Protein AF-A0A9P0IUR9-F1 (afdb_monomer)

Organism: Aphis gossypii (NCBI:txid80765)

Solvent-accessible surface area (backbone atoms only — not comparable to full-atom values): 10898 Å² total; per-residue (Å²): 146,80,91,87,73,78,77,67,63,66,66,61,64,73,77,70,65,74,81,76,73,71,64,74,78,77,52,38,52,78,72,35,80,37,92,44,31,81,46,16,74,40,59,20,44,41,76,31,80,52,98,87,49,27,25,15,40,73,42,94,79,67,86,72,85,71,59,55,70,48,77,44,28,30,37,35,56,78,83,65,48,64,74,56,46,53,63,46,31,78,74,57,43,44,30,29,16,25,72,69,56,36,63,71,40,49,30,39,40,34,41,92,98,40,75,48,74,30,24,25,72,44,64,37,96,58,54,90,74,27,62,31,29,47,33,68,66,41,29,54,77,61,73,48,88,67,69,46,76,40,73,31,35,38,30,50,54,78,78,76,76,64,58,67,63,52,50,52,52,54,52,54,53,50,54,50,51,51,52,53,51,51,53,66,76,77,107

Foldseek 3Di:
DDPDDPPPPVVVVVPPPPPPPPPVLDADEFFDWDDALVSHPQSDFDDQPPPVTTTHDHHPDDPDFDFDKDKAKEWEDPPPPPPVLVVVCVPFNFAKAAAHHHFQFWKWKDADPDIDIHTHHHHDPCRPHHRIYGRPVRCVSNVNDDGDIGTMMITGGDPDPPVVVVVVVVVVVVVVVVVVVVVVVVD

Structure (mmCIF, N/CA/C/O backbone):
data_AF-A0A9P0IUR9-F1
#
_entry.id   AF-A0A9P0IUR9-F1
#
loop_
_atom_site.group_PDB
_atom_site.id
_atom_site.type_symbol
_atom_site.label_atom_id
_atom_site.label_alt_id
_atom_site.label_comp_id
_atom_site.label_asym_id
_atom_site.label_entity_id
_atom_site.label_seq_id
_atom_site.pdbx_PDB_ins_code
_atom_site.Cartn_x
_atom_site.Cartn_y
_atom_site.Cartn_z
_atom_site.occupancy
_atom_site.B_iso_or_equiv
_atom_site.auth_seq_id
_atom_site.auth_comp_id
_atom_site.auth_asym_id
_atom_site.auth_atom_id
_atom_site.pdbx_PDB_model_num
ATOM 1 N N . MET A 1 1 ? 15.596 -33.236 -76.031 1.00 45.47 1 MET A N 1
ATOM 2 C CA . MET A 1 1 ? 15.600 -33.624 -74.607 1.00 45.47 1 MET A CA 1
ATOM 3 C C . MET A 1 1 ? 15.215 -32.380 -73.821 1.00 45.47 1 MET A C 1
ATOM 5 O O . MET A 1 1 ? 16.058 -31.713 -73.258 1.00 45.47 1 MET A O 1
ATOM 9 N N . GLU A 1 2 ? 13.951 -31.987 -73.916 1.00 47.16 2 GLU A N 1
ATOM 10 C CA . GLU A 1 2 ? 13.400 -30.754 -73.345 1.00 47.16 2 GLU A CA 1
ATOM 11 C C . GLU A 1 2 ? 11.923 -31.042 -73.075 1.00 47.16 2 GLU A C 1
ATOM 13 O O . GLU A 1 2 ? 11.324 -31.797 -73.839 1.00 47.16 2 GLU A O 1
ATOM 18 N N . LYS A 1 3 ? 11.344 -30.441 -72.032 1.00 46.81 3 LYS A N 1
ATOM 19 C CA . LYS A 1 3 ? 10.006 -30.717 -71.459 1.00 46.81 3 LYS A CA 1
ATOM 20 C C . LYS A 1 3 ? 9.973 -31.790 -70.365 1.00 46.81 3 LYS A C 1
ATOM 22 O O . LYS A 1 3 ? 9.193 -32.728 -70.440 1.00 46.81 3 LYS A O 1
ATOM 27 N N . SER A 1 4 ? 10.768 -31.629 -69.308 1.00 50.19 4 SER A N 1
ATOM 28 C CA . SER A 1 4 ? 10.441 -32.282 -68.029 1.00 50.19 4 SER A CA 1
ATOM 29 C C . SER A 1 4 ? 11.099 -31.607 -66.823 1.00 50.19 4 SER A C 1
ATOM 31 O O . SER A 1 4 ? 11.744 -32.275 -66.031 1.00 50.19 4 SER A O 1
ATOM 33 N N . PHE A 1 5 ? 10.984 -30.282 -66.681 1.00 47.88 5 PHE A N 1
ATOM 34 C CA . PHE A 1 5 ? 11.458 -29.605 -65.457 1.00 47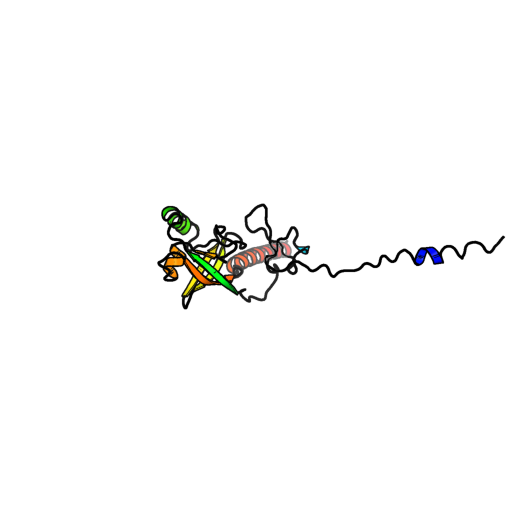.88 5 PHE A CA 1
ATOM 35 C C . PHE A 1 5 ? 10.573 -28.452 -64.958 1.00 47.88 5 PHE A C 1
ATOM 37 O O . PHE A 1 5 ? 10.770 -27.974 -63.848 1.00 47.88 5 PHE A O 1
ATOM 44 N N . VAL A 1 6 ? 9.551 -28.034 -65.715 1.00 49.69 6 VAL A N 1
ATOM 45 C CA . VAL A 1 6 ? 8.745 -26.845 -65.364 1.00 49.69 6 VAL A CA 1
ATOM 46 C C . VAL A 1 6 ? 7.532 -27.178 -64.478 1.00 49.69 6 VAL A C 1
ATOM 48 O O . VAL A 1 6 ? 6.988 -26.301 -63.821 1.00 49.69 6 VAL A O 1
ATOM 51 N N . VAL A 1 7 ? 7.129 -28.449 -64.376 1.00 49.16 7 VAL A N 1
ATOM 52 C CA . VAL A 1 7 ? 5.897 -28.832 -63.651 1.00 49.16 7 VAL A CA 1
ATOM 53 C C . VAL A 1 7 ? 6.130 -29.085 -62.152 1.00 49.16 7 VAL A C 1
ATOM 55 O O . VAL A 1 7 ? 5.177 -29.116 -61.382 1.00 49.16 7 VAL A O 1
ATOM 58 N N . SER A 1 8 ? 7.381 -29.192 -61.688 1.00 48.09 8 SER A N 1
ATOM 59 C CA . SER A 1 8 ? 7.653 -29.571 -60.290 1.00 48.09 8 SER A CA 1
ATOM 60 C C . SER A 1 8 ? 7.847 -28.400 -59.317 1.00 48.09 8 SER A C 1
ATOM 62 O O . SER A 1 8 ? 7.836 -28.627 -58.111 1.00 48.09 8 SER A O 1
ATOM 64 N N . ILE A 1 9 ? 8.009 -27.162 -59.799 1.00 49.56 9 ILE A N 1
ATOM 65 C CA . ILE A 1 9 ? 8.255 -25.995 -58.924 1.00 49.56 9 ILE A CA 1
ATOM 66 C C . ILE A 1 9 ? 6.940 -25.322 -58.496 1.00 49.56 9 ILE A C 1
ATOM 68 O O . ILE A 1 9 ? 6.858 -24.772 -57.403 1.00 49.56 9 ILE A O 1
ATOM 72 N N . VAL A 1 10 ? 5.871 -25.437 -59.292 1.00 48.91 10 VAL A N 1
ATOM 73 C CA . VAL A 1 10 ? 4.571 -24.823 -58.959 1.00 48.91 10 VAL A CA 1
ATOM 74 C C . VAL A 1 10 ? 3.830 -25.602 -57.863 1.00 48.91 10 VAL A C 1
ATOM 76 O O . VAL A 1 10 ? 3.130 -24.994 -57.059 1.00 48.91 10 VAL A O 1
ATOM 79 N N . LEU A 1 11 ? 4.029 -26.922 -57.748 1.00 45.88 11 LEU A N 1
ATOM 80 C CA . LEU A 1 11 ? 3.366 -27.720 -56.706 1.00 45.88 11 LEU A CA 1
ATOM 81 C C . LEU A 1 11 ? 3.978 -27.558 -55.304 1.00 45.88 11 LEU A C 1
ATOM 83 O O . LEU A 1 11 ? 3.278 -27.778 -54.323 1.00 45.88 11 LEU A O 1
ATOM 87 N N . PHE A 1 12 ? 5.245 -27.147 -55.184 1.00 46.72 12 PHE A N 1
ATOM 88 C CA . PHE A 1 12 ? 5.884 -26.931 -53.876 1.00 46.72 12 PHE A CA 1
ATOM 89 C C . PHE A 1 12 ? 5.585 -25.555 -53.263 1.00 46.72 12 PHE A C 1
ATOM 91 O O . PHE A 1 12 ? 5.773 -25.375 -52.065 1.00 46.72 12 PHE A O 1
ATOM 98 N N . ALA A 1 13 ? 5.076 -24.600 -54.048 1.00 49.09 13 ALA A N 1
ATOM 99 C CA . ALA A 1 13 ? 4.725 -23.268 -53.552 1.00 49.09 13 ALA A CA 1
ATOM 100 C C . ALA A 1 13 ? 3.340 -23.204 -52.875 1.00 49.09 13 ALA A C 1
ATOM 102 O O . ALA A 1 13 ? 3.064 -22.256 -52.150 1.00 49.09 13 ALA A O 1
ATOM 103 N N . VAL A 1 14 ? 2.474 -24.206 -53.080 1.00 51.12 14 VAL A N 1
ATOM 104 C CA . VAL A 1 14 ? 1.104 -24.216 -52.524 1.00 51.12 14 VAL A CA 1
ATOM 105 C C . VAL A 1 14 ? 1.049 -24.810 -51.107 1.00 51.12 14 VAL A C 1
ATOM 107 O O . VAL A 1 14 ? 0.106 -24.547 -50.372 1.00 51.12 14 VAL A O 1
ATOM 110 N N . PHE A 1 15 ? 2.074 -25.553 -50.676 1.00 47.53 15 PHE A N 1
ATOM 111 C CA . PHE A 1 15 ? 2.087 -26.240 -49.373 1.00 47.53 15 PHE A CA 1
ATOM 112 C C . PHE A 1 15 ? 2.958 -25.571 -48.295 1.00 47.53 15 PHE A C 1
ATOM 114 O O . PHE A 1 15 ? 3.146 -26.149 -47.228 1.00 47.53 15 PHE A O 1
ATOM 121 N N . ILE A 1 16 ? 3.490 -24.366 -48.538 1.00 53.12 16 ILE A N 1
ATOM 122 C CA . ILE A 1 16 ? 4.313 -23.625 -47.558 1.00 53.12 16 ILE A CA 1
ATOM 123 C C . ILE A 1 16 ? 3.783 -22.202 -47.357 1.00 53.12 16 ILE A C 1
ATOM 125 O O . ILE A 1 16 ? 4.533 -21.234 -47.281 1.00 53.12 16 ILE A O 1
ATOM 129 N N . ILE A 1 17 ? 2.467 -22.062 -47.264 1.00 52.94 17 ILE A N 1
ATOM 130 C CA . ILE A 1 17 ? 1.909 -20.992 -46.448 1.00 52.94 17 ILE A CA 1
ATOM 131 C C . ILE A 1 17 ? 1.353 -21.734 -45.242 1.00 52.94 17 ILE A C 1
ATOM 133 O O . ILE A 1 17 ? 0.254 -22.280 -45.342 1.00 52.94 17 ILE A O 1
ATOM 137 N N . PRO A 1 18 ? 2.106 -21.875 -44.133 1.00 52.75 18 PRO A N 1
ATOM 138 C CA . PRO A 1 18 ? 1.422 -22.138 -42.884 1.00 52.75 18 PRO A CA 1
ATOM 139 C C . PRO A 1 18 ? 0.380 -21.028 -42.777 1.00 52.75 18 PRO A C 1
ATOM 141 O O . PRO A 1 18 ? 0.725 -19.849 -42.880 1.00 52.75 18 PRO A O 1
ATOM 144 N N . GLU A 1 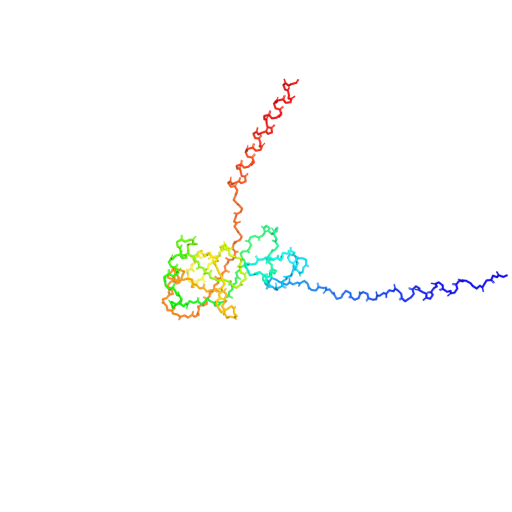19 ? -0.894 -21.391 -42.663 1.00 49.62 19 GLU A N 1
ATOM 145 C CA . GLU A 1 19 ? -1.875 -20.491 -42.084 1.00 49.62 19 GLU A CA 1
ATOM 146 C C . GLU A 1 19 ? -1.316 -20.165 -40.701 1.00 49.62 19 GLU A C 1
ATOM 148 O O . GLU A 1 19 ? -1.488 -20.913 -39.740 1.00 49.62 19 GLU A O 1
ATOM 153 N N . ILE A 1 20 ? -0.531 -19.090 -40.624 1.00 52.72 20 ILE A N 1
ATOM 154 C CA . ILE A 1 20 ? -0.205 -18.442 -39.372 1.00 52.72 20 ILE A CA 1
ATOM 155 C C . ILE A 1 20 ? -1.547 -17.855 -38.973 1.00 52.72 20 ILE A C 1
ATOM 157 O O . ILE A 1 20 ? -1.885 -16.721 -39.307 1.00 52.72 20 ILE A O 1
ATOM 161 N N . SER A 1 21 ? -2.367 -18.695 -38.348 1.00 44.75 21 SER A N 1
ATOM 162 C CA . SER A 1 21 ? -3.426 -18.248 -37.476 1.00 44.75 21 SER A CA 1
ATOM 163 C C . SER A 1 21 ? -2.704 -17.476 -36.387 1.00 44.75 21 SER A C 1
ATOM 165 O O . SER A 1 21 ? -2.311 -18.033 -35.365 1.00 44.75 21 SER A O 1
ATOM 167 N N . CYS A 1 22 ? -2.455 -16.194 -36.645 1.00 54.25 22 CYS A N 1
ATOM 168 C CA . CYS A 1 22 ? -2.316 -15.221 -35.591 1.00 54.25 22 CYS A CA 1
ATOM 169 C C . CYS A 1 22 ? -3.682 -15.213 -34.899 1.00 54.25 22 CYS A C 1
ATOM 171 O O . CYS A 1 22 ? -4.520 -14.360 -35.175 1.00 54.25 22 CYS A O 1
ATOM 173 N N . GLU A 1 23 ? -3.933 -16.198 -34.030 1.00 51.72 23 GLU A N 1
ATOM 174 C CA . GLU A 1 23 ? -4.675 -15.875 -32.824 1.00 51.72 23 GLU A CA 1
ATOM 175 C C . GLU A 1 23 ? -3.910 -14.689 -32.260 1.00 51.72 23 GLU A C 1
ATOM 177 O O . GLU A 1 23 ? -2.729 -14.817 -31.936 1.00 51.72 23 GLU A O 1
ATOM 182 N N . GLU A 1 24 ? -4.521 -13.506 -32.326 1.00 59.66 24 GLU A N 1
ATOM 183 C CA . GLU A 1 24 ? -3.993 -12.312 -31.687 1.00 59.66 24 GLU A CA 1
ATOM 184 C C . GLU A 1 24 ? -3.629 -12.741 -30.271 1.00 59.66 24 GLU A C 1
ATOM 186 O O . GLU A 1 24 ? -4.518 -13.078 -29.484 1.00 59.66 24 GLU A O 1
ATOM 191 N N . ALA A 1 25 ? -2.329 -12.870 -29.995 1.00 63.56 25 ALA A N 1
ATOM 192 C CA . ALA A 1 25 ? -1.860 -13.276 -28.689 1.00 63.56 25 ALA A CA 1
ATOM 193 C C . ALA A 1 25 ? -2.354 -12.189 -27.743 1.00 63.56 25 ALA A C 1
ATOM 195 O O . ALA A 1 25 ? -1.831 -11.074 -27.745 1.00 63.56 25 ALA A O 1
ATOM 196 N N . LYS A 1 26 ? -3.443 -12.483 -27.030 1.00 82.00 26 LYS A N 1
ATOM 197 C CA . LYS A 1 26 ? -3.994 -11.570 -26.045 1.00 82.00 26 LYS A CA 1
ATOM 198 C C . LYS A 1 26 ? -2.902 -11.380 -25.010 1.00 82.00 26 LYS A C 1
ATOM 200 O O . LYS A 1 26 ? -2.478 -12.348 -24.381 1.00 82.00 26 LYS A O 1
ATOM 205 N N . CYS A 1 27 ? -2.408 -10.155 -24.921 1.00 88.81 27 CYS A N 1
ATOM 206 C CA . CYS A 1 27 ? -1.521 -9.765 -23.847 1.00 88.81 27 CYS A CA 1
ATOM 207 C C . CYS A 1 27 ? -2.268 -9.879 -22.513 1.00 88.81 27 CYS A C 1
ATOM 209 O O . CYS A 1 27 ? -3.500 -9.854 -22.462 1.00 88.81 27 CYS A O 1
ATOM 211 N N . LEU A 1 28 ? -1.496 -10.049 -21.452 1.00 91.56 28 LEU A N 1
ATOM 212 C CA . LEU A 1 28 ? -1.966 -10.134 -20.087 1.00 91.56 28 LEU A CA 1
ATOM 213 C C . LEU A 1 28 ? -2.338 -8.743 -19.578 1.00 91.56 28 LEU A C 1
ATOM 215 O O . LEU A 1 28 ? -1.606 -7.764 -19.768 1.00 91.56 28 LEU A O 1
ATOM 219 N N . GLU A 1 29 ? -3.485 -8.670 -18.924 1.00 88.88 29 GLU A N 1
ATOM 220 C CA . GLU A 1 29 ? -4.026 -7.433 -18.375 1.00 88.88 29 GLU A CA 1
ATOM 221 C C . GLU A 1 29 ? -3.390 -7.101 -17.016 1.00 88.88 29 GLU A C 1
ATOM 223 O O . GLU A 1 29 ? -2.695 -7.906 -16.393 1.00 88.88 29 GLU A O 1
ATOM 228 N N . PHE A 1 30 ? -3.632 -5.885 -16.526 1.00 84.62 30 PHE A N 1
ATOM 229 C CA . PHE A 1 30 ? -3.164 -5.444 -15.209 1.00 84.62 30 PHE A CA 1
ATOM 230 C C . PHE A 1 30 ? -3.498 -6.466 -14.104 1.00 84.62 30 PHE A C 1
ATOM 232 O O . PHE A 1 30 ? -4.628 -6.950 -14.028 1.00 84.62 30 PHE A O 1
ATOM 239 N N . LYS A 1 31 ? -2.529 -6.735 -13.215 1.00 84.31 31 LYS A N 1
ATOM 240 C CA . LYS A 1 31 ? -2.564 -7.727 -12.117 1.00 84.31 31 LYS A CA 1
ATOM 241 C C . LYS A 1 31 ? -2.558 -9.198 -12.524 1.00 84.31 31 LYS A C 1
ATOM 243 O O . LYS A 1 31 ? -2.620 -10.056 -11.641 1.00 84.31 31 LYS A O 1
ATOM 248 N N . GLU A 1 32 ? -2.448 -9.522 -13.803 1.00 87.94 32 GLU A N 1
ATOM 249 C CA . GLU A 1 32 ? -2.239 -10.906 -14.218 1.00 87.94 32 GLU A CA 1
ATOM 250 C C . GLU A 1 32 ? -0.783 -11.334 -13.995 1.00 87.94 32 GLU A C 1
ATOM 252 O O . GLU A 1 32 ? 0.133 -10.511 -14.001 1.00 87.94 32 GLU A O 1
ATOM 257 N N . LEU A 1 33 ? -0.575 -12.626 -13.723 1.00 90.44 33 LEU A N 1
ATOM 258 C CA . LEU A 1 33 ? 0.753 -13.196 -13.485 1.00 90.44 33 LEU A CA 1
ATOM 259 C C . LEU A 1 33 ? 1.558 -13.208 -14.781 1.00 90.44 33 LEU A C 1
ATOM 261 O O . LEU A 1 33 ? 1.112 -13.802 -15.755 1.00 90.44 33 LEU A O 1
ATOM 265 N N . CYS A 1 34 ? 2.760 -12.649 -14.745 1.00 90.81 34 CYS A N 1
ATOM 266 C CA . CYS A 1 34 ? 3.658 -12.575 -15.893 1.00 90.81 34 CYS A CA 1
ATOM 267 C C . CYS A 1 34 ? 5.053 -13.096 -15.542 1.00 90.81 34 CYS A C 1
ATOM 269 O O . CYS A 1 34 ? 5.457 -13.129 -14.376 1.00 90.81 34 CYS A O 1
ATOM 271 N N . PHE A 1 35 ? 5.802 -13.483 -16.569 1.00 90.06 35 PHE A N 1
ATOM 272 C CA . PHE A 1 35 ? 7.216 -13.845 -16.473 1.00 90.06 35 PHE A CA 1
ATOM 273 C C . PHE A 1 35 ? 8.124 -12.829 -17.166 1.00 90.06 35 PHE A C 1
ATOM 275 O O . PHE A 1 35 ? 9.264 -12.639 -16.742 1.00 90.06 35 PHE A O 1
ATOM 282 N N . GLU A 1 36 ? 7.626 -12.171 -18.214 1.00 89.81 36 GLU A N 1
ATOM 283 C CA . GLU A 1 36 ? 8.373 -11.203 -19.016 1.00 89.81 36 GLU A CA 1
ATOM 284 C C . GLU A 1 36 ? 7.518 -9.969 -19.333 1.00 89.81 36 GLU A C 1
ATOM 286 O O . GLU A 1 36 ? 6.306 -10.078 -19.505 1.00 89.81 36 GLU A O 1
ATOM 291 N N . ASP A 1 37 ? 8.160 -8.803 -19.479 1.00 89.06 37 ASP A N 1
ATOM 292 C CA . ASP A 1 37 ? 7.496 -7.521 -19.782 1.00 89.06 37 ASP A CA 1
ATOM 293 C C . ASP A 1 37 ? 6.541 -7.626 -20.984 1.00 89.06 37 ASP A C 1
ATOM 295 O O . ASP A 1 37 ? 5.401 -7.180 -20.906 1.00 89.06 37 ASP A O 1
ATOM 299 N N . LYS A 1 38 ? 6.973 -8.305 -22.055 1.00 89.62 38 LYS A N 1
ATOM 300 C CA . LYS A 1 38 ? 6.226 -8.464 -23.317 1.00 89.62 38 LYS A CA 1
ATOM 301 C C . LYS A 1 38 ? 4.933 -9.276 -23.204 1.00 89.62 38 LYS A C 1
ATOM 303 O O . LYS A 1 38 ? 4.168 -9.341 -24.162 1.00 89.62 38 LYS A O 1
ATOM 308 N N . GLU A 1 39 ? 4.745 -9.995 -22.098 1.00 90.88 39 GLU A N 1
ATOM 309 C CA . GLU A 1 39 ? 3.501 -10.724 -21.865 1.00 90.88 39 GLU A CA 1
ATOM 310 C C . GLU A 1 39 ? 2.386 -9.763 -21.455 1.00 90.88 39 GLU A C 1
ATOM 312 O O . GLU A 1 39 ? 1.227 -10.053 -21.720 1.00 90.88 39 GLU A O 1
ATOM 317 N N . CYS A 1 40 ? 2.721 -8.613 -20.868 1.00 89.88 40 CYS A N 1
ATOM 318 C CA . CYS A 1 40 ? 1.770 -7.625 -20.379 1.00 89.88 40 CYS A CA 1
ATOM 319 C C . CYS A 1 40 ? 1.366 -6.630 -21.466 1.00 89.88 40 CYS A C 1
ATOM 321 O O . CYS A 1 40 ? 2.211 -6.132 -22.204 1.00 89.88 40 CYS A O 1
ATOM 323 N N . CYS A 1 41 ? 0.093 -6.230 -21.499 1.00 89.62 41 CYS A N 1
ATOM 324 C CA . CYS A 1 41 ? -0.387 -5.188 -22.418 1.00 89.62 41 CYS A CA 1
ATOM 325 C C . CYS A 1 41 ? 0.290 -3.823 -22.199 1.00 89.62 41 CYS A C 1
ATOM 327 O O . CYS A 1 41 ? 0.238 -2.944 -23.057 1.00 89.62 41 CYS A O 1
ATOM 329 N N . SER A 1 42 ? 0.904 -3.640 -21.034 1.00 87.69 42 SER A N 1
ATOM 330 C CA . SER A 1 42 ? 1.644 -2.452 -20.626 1.00 87.69 42 SER A CA 1
ATOM 331 C C . SER A 1 42 ? 3.142 -2.497 -20.933 1.00 87.69 42 SER A C 1
ATOM 333 O O . SER A 1 42 ? 3.833 -1.520 -20.637 1.00 87.69 42 SER A O 1
ATOM 335 N N . ASP A 1 43 ? 3.660 -3.622 -21.440 1.00 90.19 43 ASP A N 1
ATOM 336 C CA . ASP A 1 43 ? 5.096 -3.919 -21.501 1.00 90.19 43 ASP A CA 1
ATOM 337 C C . ASP A 1 43 ? 5.808 -3.748 -20.135 1.00 90.19 43 ASP A C 1
ATOM 339 O O . ASP A 1 43 ? 6.978 -3.358 -20.062 1.00 90.19 43 ASP A O 1
ATOM 343 N N . ASN A 1 44 ? 5.099 -3.992 -19.023 1.00 89.19 44 ASN A N 1
ATOM 344 C CA . ASN A 1 44 ? 5.653 -3.906 -17.672 1.00 89.19 44 ASN A CA 1
ATOM 345 C C . ASN A 1 44 ? 5.230 -5.090 -16.795 1.00 89.19 44 ASN A C 1
ATOM 347 O O . ASN A 1 44 ? 4.118 -5.119 -16.265 1.00 89.19 44 ASN A O 1
ATOM 351 N N . CYS A 1 45 ? 6.151 -6.029 -16.597 1.00 89.56 45 CYS A N 1
ATOM 352 C CA . CYS A 1 45 ? 6.035 -7.138 -15.666 1.00 89.56 45 CYS A CA 1
ATOM 353 C C . CYS A 1 45 ? 6.903 -6.859 -14.435 1.00 89.56 45 CYS A C 1
ATOM 355 O O . CYS A 1 45 ? 8.135 -6.921 -14.488 1.00 89.56 45 CYS A O 1
ATOM 357 N N . GLU A 1 46 ? 6.272 -6.554 -13.302 1.00 87.69 46 GLU A N 1
ATOM 358 C CA . GLU A 1 46 ? 6.997 -6.111 -12.115 1.00 87.69 46 GLU A CA 1
ATOM 359 C C . GLU A 1 46 ? 7.029 -7.163 -11.013 1.00 87.69 46 GLU A C 1
ATOM 361 O O . GLU A 1 46 ? 6.049 -7.851 -10.712 1.00 87.69 46 GLU A O 1
ATOM 366 N N . PHE A 1 47 ? 8.192 -7.245 -10.372 1.00 83.62 47 PHE A N 1
ATOM 367 C CA . PHE A 1 47 ? 8.414 -8.063 -9.200 1.00 83.62 47 PHE A CA 1
ATOM 368 C C . PHE A 1 47 ? 7.874 -7.379 -7.942 1.00 83.62 47 PHE A C 1
ATOM 370 O O . PHE A 1 47 ? 8.377 -6.339 -7.523 1.00 83.62 47 PHE A O 1
ATOM 377 N N . THR A 1 48 ? 6.903 -7.998 -7.276 1.00 74.19 48 THR A N 1
ATOM 378 C CA . THR A 1 48 ? 6.171 -7.349 -6.174 1.00 74.19 48 THR A CA 1
ATOM 379 C C . THR A 1 48 ? 6.701 -7.713 -4.786 1.00 74.19 48 THR A C 1
ATOM 381 O O . THR A 1 48 ? 6.130 -7.320 -3.774 1.00 74.19 48 THR A O 1
ATOM 384 N N . GLY A 1 49 ? 7.824 -8.439 -4.713 1.00 67.06 49 GLY A N 1
ATOM 385 C CA . GLY A 1 49 ? 8.486 -8.842 -3.465 1.00 67.06 49 GLY A CA 1
ATOM 386 C C . GLY A 1 49 ? 8.344 -10.329 -3.122 1.00 67.06 49 GLY A C 1
ATOM 387 O O . GLY A 1 49 ? 9.125 -10.842 -2.321 1.00 67.06 49 GLY A O 1
ATOM 388 N N . ASN A 1 50 ? 7.407 -11.052 -3.746 1.00 67.19 50 ASN A N 1
ATOM 389 C CA . ASN A 1 50 ? 7.320 -12.510 -3.643 1.00 67.19 50 ASN A CA 1
ATOM 390 C C . ASN A 1 50 ? 8.161 -13.159 -4.759 1.00 67.19 50 ASN A C 1
ATOM 392 O O . ASN A 1 50 ? 7.737 -13.077 -5.907 1.00 67.19 50 ASN A O 1
ATOM 396 N N . PRO A 1 51 ? 9.278 -13.866 -4.460 1.00 65.69 51 PRO A N 1
ATOM 397 C CA . PRO A 1 51 ? 10.230 -14.423 -5.443 1.00 65.69 51 PRO A CA 1
ATOM 398 C C . PRO A 1 51 ? 9.615 -15.336 -6.514 1.00 65.69 51 PRO A C 1
ATOM 400 O O . PRO A 1 51 ? 10.299 -15.693 -7.468 1.00 65.69 51 PRO A O 1
ATOM 403 N N . ARG A 1 52 ? 8.361 -15.762 -6.343 1.00 69.94 52 ARG A N 1
ATOM 404 C CA . ARG A 1 52 ? 7.662 -16.667 -7.259 1.00 69.94 52 ARG A CA 1
ATOM 405 C C . ARG A 1 52 ? 6.678 -15.976 -8.197 1.00 69.94 52 ARG A C 1
ATOM 407 O O . ARG A 1 52 ? 6.231 -16.626 -9.135 1.00 69.94 52 ARG A O 1
ATOM 414 N N . ASN A 1 53 ? 6.331 -14.716 -7.939 1.00 81.56 53 ASN A N 1
ATOM 415 C CA . ASN A 1 53 ? 5.244 -14.046 -8.636 1.00 81.56 53 ASN A CA 1
ATOM 416 C C . ASN A 1 53 ? 5.701 -12.663 -9.111 1.00 81.56 53 ASN A C 1
ATOM 418 O O . ASN A 1 53 ? 6.104 -11.826 -8.301 1.00 81.56 53 ASN A O 1
ATOM 422 N N . SER A 1 54 ? 5.564 -12.425 -10.409 1.00 87.56 54 SER A N 1
ATOM 423 C CA . SER A 1 54 ? 5.568 -11.091 -11.005 1.00 87.56 54 SER A CA 1
ATOM 424 C C . SER A 1 54 ? 4.197 -10.842 -11.618 1.00 87.56 54 SER A C 1
ATOM 426 O O . SER A 1 54 ? 3.483 -11.791 -11.953 1.00 87.56 54 SER A O 1
ATOM 428 N N . TYR A 1 55 ? 3.808 -9.577 -11.717 1.00 89.44 55 TYR A N 1
ATOM 429 C CA . TYR A 1 55 ? 2.483 -9.205 -12.196 1.00 89.44 55 TYR A CA 1
ATOM 430 C C . TYR A 1 55 ? 2.561 -8.070 -13.203 1.00 89.44 55 TYR A C 1
ATOM 432 O O . TYR A 1 55 ? 3.438 -7.209 -13.110 1.00 89.44 55 TYR A O 1
ATOM 440 N N . CYS A 1 56 ? 1.617 -8.056 -14.137 1.00 88.62 56 CYS A N 1
ATOM 441 C CA . CYS A 1 56 ? 1.477 -6.964 -15.079 1.00 88.62 56 CYS A CA 1
ATOM 442 C C . CYS A 1 56 ? 1.075 -5.683 -14.351 1.00 88.62 56 CYS A C 1
ATOM 444 O O . CYS A 1 56 ? 0.034 -5.623 -13.691 1.00 88.62 56 CYS A O 1
ATOM 446 N N . MET A 1 57 ? 1.921 -4.667 -14.474 1.00 86.25 57 MET A N 1
ATOM 447 C CA . MET A 1 57 ? 1.749 -3.340 -13.884 1.00 86.25 57 MET A CA 1
ATOM 448 C C . MET A 1 57 ? 1.461 -2.305 -14.965 1.00 86.25 57 MET A C 1
ATOM 450 O O . MET A 1 57 ? 1.410 -2.633 -16.144 1.00 86.25 57 MET A O 1
ATOM 454 N N . GLU A 1 58 ? 1.261 -1.047 -14.586 1.00 81.81 58 GLU A N 1
ATOM 455 C CA . GLU A 1 58 ? 1.106 0.045 -15.553 1.00 81.81 58 GLU A CA 1
ATOM 456 C C . GLU A 1 58 ? 2.373 0.264 -16.394 1.00 81.81 58 GLU A C 1
ATOM 458 O O . GLU A 1 58 ? 3.469 -0.092 -15.958 1.00 81.81 58 GLU A O 1
ATOM 463 N N . PRO A 1 59 ? 2.272 0.868 -17.590 1.00 82.69 59 PRO A N 1
ATOM 464 C CA . PRO A 1 59 ? 3.444 1.189 -18.395 1.00 82.69 59 PRO A CA 1
ATOM 465 C C . PRO A 1 59 ? 4.407 2.116 -17.640 1.00 82.69 59 PRO A C 1
ATOM 467 O O . PRO A 1 59 ? 4.000 3.126 -17.077 1.00 82.69 59 PRO A O 1
ATOM 470 N N . LYS A 1 60 ? 5.717 1.862 -17.723 1.00 73.00 60 LYS A N 1
ATOM 471 C CA . LYS A 1 60 ? 6.754 2.677 -17.045 1.00 73.00 60 LYS A CA 1
ATOM 472 C C . LYS A 1 60 ? 6.812 4.152 -17.501 1.00 73.00 60 LYS A C 1
ATOM 474 O O . LYS A 1 60 ? 7.504 4.952 -16.883 1.00 73.00 60 LYS A O 1
ATOM 479 N N . ASN A 1 61 ? 6.152 4.501 -18.611 1.00 67.56 61 ASN A N 1
ATOM 480 C CA . ASN A 1 61 ? 6.282 5.791 -19.307 1.00 67.56 61 ASN A CA 1
ATOM 481 C C . ASN A 1 61 ? 4.969 6.589 -19.405 1.00 67.56 61 ASN A C 1
ATOM 483 O O . ASN A 1 61 ? 4.880 7.527 -20.204 1.00 67.56 61 ASN A O 1
ATOM 487 N N . THR A 1 62 ? 3.930 6.237 -18.649 1.00 59.53 62 THR A N 1
ATOM 488 C CA . THR A 1 62 ? 2.656 6.963 -18.717 1.00 59.53 62 THR A CA 1
ATOM 489 C C . THR A 1 62 ? 2.765 8.324 -18.028 1.00 59.53 62 THR A C 1
ATOM 491 O O . THR A 1 62 ? 2.801 8.432 -16.814 1.00 59.53 62 THR A O 1
ATOM 494 N N . THR A 1 63 ? 2.769 9.404 -18.814 1.00 56.09 63 THR A N 1
ATOM 495 C CA . THR A 1 63 ? 2.654 10.788 -18.310 1.00 56.09 63 THR A CA 1
ATOM 496 C C . THR A 1 63 ? 1.223 11.170 -17.910 1.00 56.09 63 THR A C 1
ATOM 498 O O . THR A 1 63 ? 0.983 12.311 -17.515 1.00 56.09 63 THR A O 1
ATOM 501 N N . LEU A 1 64 ? 0.256 10.260 -18.078 1.00 53.94 64 LEU A N 1
ATOM 502 C CA . LEU A 1 64 ? -1.131 10.447 -17.661 1.00 53.94 64 LEU A CA 1
ATOM 503 C C . LEU A 1 64 ? -1.303 9.934 -16.228 1.00 53.94 64 LEU A C 1
ATOM 505 O O . LEU A 1 64 ? -1.392 8.736 -15.986 1.00 53.94 64 LEU A O 1
ATOM 509 N N . TYR A 1 65 ? -1.343 10.887 -15.299 1.00 59.84 65 TYR A N 1
ATOM 510 C CA . TYR A 1 65 ? -1.491 10.698 -13.857 1.00 59.84 65 TYR A CA 1
ATOM 511 C C . TYR A 1 65 ? -2.957 10.508 -13.447 1.00 59.84 65 TYR A C 1
ATOM 513 O O . TYR A 1 65 ? -3.464 11.255 -12.608 1.00 59.84 65 TYR A O 1
ATOM 521 N N . ASP A 1 66 ? -3.655 9.541 -14.036 1.00 62.59 66 ASP A N 1
ATOM 522 C CA . ASP A 1 66 ? -4.960 9.154 -13.502 1.00 62.59 66 ASP A CA 1
ATOM 523 C C . ASP A 1 66 ? -4.736 8.100 -12.409 1.00 62.59 66 ASP A C 1
ATOM 525 O O . ASP A 1 66 ? -4.341 6.974 -12.725 1.00 62.59 66 ASP A O 1
ATOM 529 N N . PRO A 1 67 ? -4.935 8.433 -11.116 1.00 65.94 67 PRO A N 1
ATOM 530 C CA . PRO A 1 67 ? -4.763 7.459 -10.050 1.00 65.94 67 PRO A CA 1
ATOM 531 C C . PRO A 1 67 ? -5.738 6.309 -10.283 1.00 65.94 67 PRO A C 1
ATOM 533 O O . PRO A 1 67 ? -6.955 6.512 -10.302 1.00 65.94 67 PRO A O 1
ATOM 536 N N . LYS A 1 68 ? -5.217 5.089 -10.454 1.00 74.75 68 LYS A N 1
ATOM 537 C CA . LYS A 1 68 ? -6.076 3.908 -10.525 1.00 74.75 68 LYS A CA 1
ATOM 538 C C . LYS A 1 68 ? -6.704 3.692 -9.159 1.00 74.75 68 LYS A C 1
ATOM 540 O O . LYS A 1 68 ? -6.012 3.391 -8.186 1.00 74.75 68 LYS A O 1
ATOM 545 N N . ILE A 1 69 ? -8.019 3.884 -9.118 1.00 84.00 69 ILE A N 1
ATOM 546 C CA . ILE A 1 69 ? -8.844 3.631 -7.947 1.00 84.00 69 ILE A CA 1
ATOM 547 C C . ILE A 1 69 ? -9.294 2.175 -8.012 1.00 84.00 69 ILE A C 1
ATOM 549 O O . ILE A 1 69 ? -10.017 1.778 -8.923 1.00 84.00 69 ILE A O 1
ATOM 553 N N . GLU A 1 70 ? -8.867 1.383 -7.041 1.00 88.94 70 GLU A N 1
ATOM 554 C CA . GLU A 1 70 ? -9.388 0.043 -6.805 1.00 88.94 70 GLU A CA 1
ATOM 555 C C . GLU A 1 70 ? -10.359 0.083 -5.631 1.00 88.94 70 GLU A C 1
ATOM 557 O O . GLU A 1 70 ? -10.004 0.527 -4.541 1.00 88.94 70 GLU A O 1
ATOM 562 N N . GLU A 1 71 ? -11.580 -0.394 -5.853 1.00 92.88 71 GLU A N 1
ATOM 563 C CA . GLU A 1 71 ? -12.612 -0.520 -4.826 1.00 92.88 71 GLU A CA 1
ATOM 564 C C . GLU A 1 71 ? -12.736 -1.977 -4.375 1.00 92.88 71 GLU A C 1
ATOM 566 O O . GLU A 1 71 ? -12.672 -2.904 -5.183 1.00 92.88 71 GLU A O 1
ATOM 571 N N . GLY A 1 72 ? -12.934 -2.200 -3.077 1.00 93.62 72 GLY A N 1
ATOM 572 C CA . GLY A 1 72 ? -13.047 -3.547 -2.535 1.00 93.62 72 GLY A CA 1
ATOM 573 C C . GLY A 1 72 ? -13.241 -3.577 -1.026 1.00 93.62 72 GLY A C 1
ATOM 574 O O . GLY A 1 72 ? -13.734 -2.627 -0.421 1.00 93.62 72 GLY A O 1
ATOM 575 N N . LEU A 1 73 ? -12.871 -4.702 -0.411 1.00 95.56 73 LEU A N 1
ATOM 576 C CA . LEU A 1 73 ? -12.928 -4.877 1.038 1.00 95.56 73 LEU A CA 1
ATOM 577 C C . LEU A 1 73 ? -11.533 -4.754 1.649 1.00 95.56 73 LEU A C 1
ATOM 579 O O . LEU A 1 73 ? -10.591 -5.416 1.216 1.00 95.56 73 LEU A O 1
ATOM 583 N N . CYS A 1 74 ? -11.426 -3.948 2.695 1.00 95.06 74 CYS A N 1
ATOM 584 C CA . CYS A 1 74 ? -10.280 -3.889 3.582 1.00 95.06 74 CYS A CA 1
ATOM 585 C C . CYS A 1 74 ? -10.536 -4.779 4.798 1.00 95.06 74 CYS A C 1
ATOM 587 O O . CYS A 1 74 ? -11.608 -4.703 5.398 1.00 95.06 74 CYS A O 1
ATOM 589 N N . LEU A 1 75 ? -9.560 -5.593 5.189 1.00 94.94 75 LEU A N 1
ATOM 590 C CA . LEU A 1 75 ? -9.605 -6.362 6.431 1.00 94.94 75 LEU A CA 1
ATOM 591 C C . LEU A 1 75 ? -8.888 -5.593 7.531 1.00 94.94 75 LEU A C 1
ATOM 593 O O . LEU A 1 75 ? -7.731 -5.210 7.369 1.00 94.94 75 LEU A O 1
ATOM 597 N N . TYR A 1 76 ? -9.540 -5.442 8.675 1.00 93.44 76 TYR A N 1
ATOM 598 C CA . TYR A 1 76 ? -8.862 -5.094 9.913 1.00 93.44 76 TYR A CA 1
ATOM 599 C C . TYR A 1 76 ? -9.102 -6.186 10.946 1.00 93.44 76 TYR A C 1
ATOM 601 O O . TYR A 1 76 ? -10.213 -6.694 11.101 1.00 93.44 76 TYR A O 1
ATOM 609 N N . ASN A 1 77 ? -8.027 -6.573 11.620 1.00 91.69 77 ASN A N 1
ATOM 610 C CA . ASN A 1 77 ? -8.065 -7.556 12.681 1.00 91.69 77 ASN A CA 1
ATOM 611 C C . ASN A 1 77 ? -7.062 -7.143 13.766 1.00 91.69 77 ASN A C 1
ATOM 613 O O . ASN A 1 77 ? -5.848 -7.234 13.598 1.00 91.69 77 ASN A O 1
ATOM 617 N N . LYS A 1 78 ? -7.611 -6.701 14.890 1.00 87.69 78 LYS A N 1
ATOM 618 C CA . LYS A 1 78 ? -6.956 -6.206 16.097 1.00 87.69 78 LYS A CA 1
ATOM 619 C C . LYS A 1 78 ? -6.117 -7.268 16.799 1.00 87.69 78 LYS A C 1
ATOM 621 O O . LYS A 1 78 ? -5.185 -6.920 17.517 1.00 87.69 78 LYS A O 1
ATOM 626 N N . SER A 1 79 ? -6.427 -8.552 16.603 1.00 79.50 79 SER A N 1
ATOM 627 C CA . SER A 1 79 ? -5.648 -9.657 17.176 1.00 79.50 79 SER A CA 1
ATOM 628 C C . SER A 1 79 ? -4.306 -9.886 16.470 1.00 79.50 79 SER A C 1
ATOM 630 O O . SER A 1 79 ? -3.435 -10.552 17.035 1.00 79.50 79 SER A O 1
ATOM 632 N N . PHE A 1 80 ? -4.087 -9.308 15.279 1.00 71.25 80 PHE A N 1
ATOM 633 C CA . PHE A 1 80 ? -2.774 -9.338 14.638 1.00 71.25 80 PHE A CA 1
ATOM 634 C C . PHE A 1 80 ? -1.783 -8.448 15.392 1.00 71.25 80 PHE A C 1
ATOM 636 O O . PHE A 1 80 ? -1.725 -7.239 15.197 1.00 71.25 80 PHE A O 1
ATOM 643 N N . HIS A 1 81 ? -0.992 -9.106 16.242 1.00 63.62 81 HIS A N 1
ATOM 644 C CA . HIS A 1 81 ? 0.285 -8.657 16.793 1.00 63.62 81 HIS A CA 1
ATOM 645 C C . HIS A 1 81 ? 0.362 -7.159 17.129 1.00 63.62 81 HIS A C 1
ATOM 647 O O . HIS A 1 81 ? 1.106 -6.409 16.495 1.00 63.62 81 HIS A O 1
ATOM 653 N N . GLU A 1 82 ? -0.349 -6.744 18.179 1.00 67.12 82 GLU A N 1
ATOM 654 C CA . GLU A 1 82 ? -0.344 -5.361 18.676 1.00 67.12 82 GLU A CA 1
ATOM 655 C C . GLU A 1 82 ? 1.087 -4.810 18.869 1.00 67.12 82 GLU A C 1
ATOM 657 O O . GLU A 1 82 ? 1.384 -3.692 18.444 1.00 67.12 82 GLU A O 1
ATOM 662 N N . ASP A 1 83 ? 1.997 -5.640 19.390 1.00 69.44 83 ASP A N 1
ATOM 663 C CA . ASP A 1 83 ? 3.411 -5.296 19.593 1.00 69.44 83 ASP A CA 1
ATOM 664 C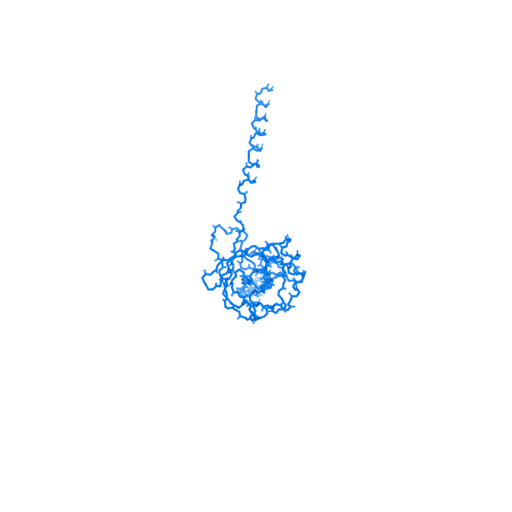 C . ASP A 1 83 ? 4.195 -5.140 18.276 1.00 69.44 83 ASP A C 1
ATOM 666 O O . ASP A 1 83 ? 5.080 -4.289 18.163 1.00 69.44 83 ASP A O 1
ATOM 670 N N . GLN A 1 84 ? 3.874 -5.937 17.250 1.00 71.62 84 GLN A N 1
ATOM 671 C CA . GLN A 1 84 ? 4.527 -5.826 15.939 1.00 71.62 84 GLN A CA 1
ATOM 672 C C . GLN A 1 84 ? 4.010 -4.616 15.162 1.00 71.62 84 GLN A C 1
ATOM 674 O O . GLN A 1 84 ? 4.785 -4.008 14.425 1.00 71.62 84 GLN A O 1
ATOM 679 N N . SER A 1 85 ? 2.740 -4.236 15.349 1.00 70.31 85 SER A N 1
ATOM 680 C CA . SER A 1 85 ? 2.152 -3.048 14.718 1.00 70.31 85 SER A CA 1
ATOM 681 C C . SER A 1 85 ? 2.944 -1.793 15.077 1.00 70.31 85 SER A C 1
ATOM 683 O O . SER A 1 85 ? 3.313 -1.029 14.187 1.00 70.31 85 SER A O 1
ATOM 685 N N . HIS A 1 86 ? 3.319 -1.637 16.352 1.00 77.00 86 HIS A N 1
ATOM 686 C CA . HIS A 1 86 ? 4.057 -0.459 16.805 1.00 77.00 86 HIS A CA 1
ATOM 687 C C . HIS A 1 86 ? 5.472 -0.377 16.214 1.00 77.00 86 HIS A C 1
ATOM 689 O O . HIS A 1 86 ? 5.841 0.641 15.632 1.00 77.00 86 HIS A O 1
ATOM 695 N N . ALA A 1 87 ? 6.246 -1.466 16.276 1.00 81.00 87 ALA A N 1
ATOM 696 C CA . ALA A 1 87 ? 7.592 -1.511 15.692 1.00 81.00 87 ALA A CA 1
ATOM 697 C C . ALA A 1 87 ? 7.574 -1.300 14.166 1.00 81.00 87 ALA A C 1
ATOM 699 O O . ALA A 1 87 ? 8.479 -0.706 13.578 1.00 81.00 87 ALA A O 1
ATOM 700 N N . THR A 1 88 ? 6.517 -1.777 13.512 1.00 80.56 88 THR A N 1
ATOM 701 C CA . THR A 1 88 ? 6.308 -1.593 12.076 1.00 80.56 88 THR A CA 1
ATOM 702 C C . THR A 1 88 ? 5.941 -0.143 11.756 1.00 80.56 88 THR A C 1
ATOM 704 O O . THR A 1 88 ? 6.469 0.425 10.800 1.00 80.56 88 THR A O 1
ATOM 707 N N . TYR A 1 89 ? 5.110 0.490 12.584 1.00 85.44 89 TYR A N 1
ATOM 708 C CA . TYR A 1 89 ? 4.779 1.907 12.469 1.00 85.44 89 TYR A CA 1
ATOM 709 C C . TYR A 1 89 ? 6.009 2.811 12.611 1.00 85.44 89 TYR A C 1
ATOM 711 O O . TYR A 1 89 ? 6.186 3.720 11.804 1.00 85.44 89 TYR A O 1
ATOM 719 N N . GLU A 1 90 ? 6.910 2.542 13.560 1.00 85.31 90 GLU A N 1
ATOM 720 C CA . GLU A 1 90 ? 8.148 3.326 13.703 1.00 85.31 90 GLU A CA 1
ATOM 721 C C . GLU A 1 90 ? 9.021 3.301 12.439 1.00 85.31 90 GLU A C 1
ATOM 723 O O . GLU A 1 90 ? 9.721 4.268 12.138 1.00 85.31 90 GLU A O 1
ATOM 728 N N . ARG A 1 91 ? 8.972 2.202 11.677 1.00 83.69 91 ARG A N 1
ATOM 729 C CA . ARG A 1 91 ? 9.802 2.009 10.485 1.00 83.69 91 ARG A CA 1
ATOM 730 C C . ARG A 1 91 ? 9.152 2.492 9.190 1.00 83.69 91 ARG A C 1
ATOM 732 O O . ARG A 1 91 ? 9.858 3.003 8.324 1.00 83.69 91 ARG A O 1
ATOM 739 N N . PHE A 1 92 ? 7.847 2.289 9.030 1.00 84.75 92 PHE A N 1
ATOM 740 C CA . PHE A 1 92 ? 7.134 2.517 7.764 1.00 84.75 92 PHE A CA 1
ATOM 741 C C . PHE A 1 92 ? 6.031 3.581 7.862 1.00 84.75 92 PHE A C 1
ATOM 743 O O . PHE A 1 92 ? 5.418 3.921 6.852 1.00 84.75 92 PHE A O 1
ATOM 750 N N . GLY A 1 93 ? 5.771 4.117 9.056 1.00 90.38 93 GLY A N 1
ATOM 751 C CA . GLY A 1 93 ? 4.627 4.981 9.323 1.00 90.38 93 GLY A CA 1
ATOM 752 C C . GLY A 1 93 ? 3.306 4.218 9.245 1.00 90.38 93 GLY A C 1
ATOM 753 O O . GLY A 1 93 ? 3.235 3.020 9.538 1.00 90.38 93 GLY A O 1
ATOM 754 N N . ILE A 1 94 ? 2.243 4.917 8.843 1.00 93.44 94 ILE A N 1
ATOM 755 C CA . ILE A 1 94 ? 0.938 4.302 8.589 1.00 93.44 94 ILE A CA 1
ATOM 756 C C . ILE A 1 94 ? 1.104 3.308 7.441 1.00 93.44 94 ILE A C 1
ATOM 758 O O . ILE A 1 94 ? 1.570 3.671 6.358 1.00 93.44 94 ILE A O 1
ATOM 762 N N . ASN A 1 95 ? 0.751 2.051 7.683 1.00 93.56 95 ASN A N 1
ATOM 763 C CA . ASN A 1 95 ? 1.054 0.974 6.758 1.00 93.56 95 ASN A CA 1
ATOM 764 C C . ASN A 1 95 ? -0.127 0.027 6.554 1.00 93.56 95 ASN A C 1
ATOM 766 O O . ASN A 1 95 ? -1.120 0.060 7.282 1.00 93.56 95 ASN A O 1
ATOM 770 N N . ALA A 1 96 ? -0.018 -0.783 5.511 1.00 93.94 96 ALA A N 1
ATOM 771 C CA . ALA A 1 96 ? -0.987 -1.807 5.179 1.00 93.94 96 ALA A CA 1
ATOM 772 C C . ALA A 1 96 ? -0.330 -2.906 4.337 1.00 93.94 96 ALA A C 1
ATOM 774 O O . ALA A 1 96 ? 0.715 -2.698 3.721 1.00 93.94 96 ALA A O 1
ATOM 775 N N . ALA A 1 97 ? -0.969 -4.068 4.274 1.00 92.31 97 ALA A N 1
ATOM 776 C CA . ALA A 1 97 ? -0.530 -5.164 3.428 1.00 92.31 97 ALA A CA 1
ATOM 777 C C . ALA A 1 97 ? -1.417 -5.280 2.181 1.00 92.31 97 ALA A C 1
ATOM 779 O O . ALA A 1 97 ? -2.644 -5.255 2.291 1.00 92.31 97 ALA A O 1
ATOM 780 N N . HIS A 1 98 ? -0.801 -5.436 1.007 1.00 91.56 98 HIS A N 1
ATOM 781 C CA . HIS A 1 98 ? -1.487 -5.574 -0.282 1.00 91.56 98 HIS A CA 1
ATOM 782 C C . HIS A 1 98 ? -1.008 -6.833 -1.012 1.00 91.56 98 HIS A C 1
ATOM 784 O O . HIS A 1 98 ? 0.159 -7.202 -0.921 1.00 91.56 98 HIS A O 1
ATOM 790 N N . ALA A 1 99 ? -1.902 -7.526 -1.722 1.00 85.81 99 ALA A N 1
ATOM 791 C CA . ALA A 1 99 ? -1.576 -8.817 -2.340 1.00 85.81 99 ALA A CA 1
ATOM 792 C C . ALA A 1 99 ? -0.568 -8.703 -3.494 1.00 85.81 99 ALA A C 1
ATOM 794 O 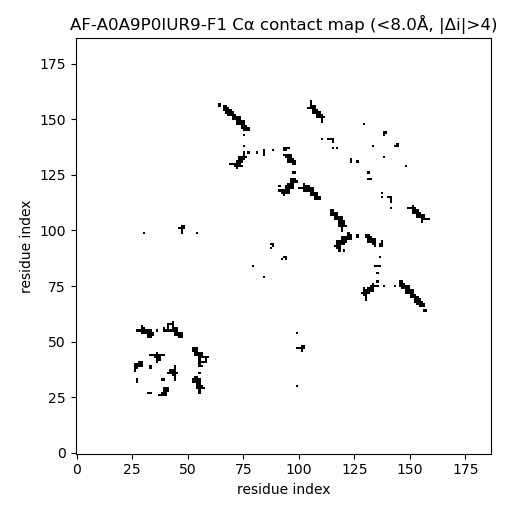O . ALA A 1 99 ? 0.220 -9.618 -3.728 1.00 85.81 99 ALA A O 1
ATOM 795 N N . ILE A 1 100 ? -0.623 -7.582 -4.215 1.00 84.38 100 ILE A N 1
ATOM 796 C CA . ILE A 1 100 ? 0.077 -7.403 -5.492 1.00 84.38 100 ILE A CA 1
ATOM 797 C C . ILE A 1 100 ? 0.993 -6.179 -5.493 1.00 84.38 100 ILE A C 1
ATOM 799 O O . ILE A 1 100 ? 1.906 -6.116 -6.294 1.00 84.38 100 ILE A O 1
ATOM 803 N N . LEU A 1 101 ? 0.794 -5.190 -4.624 1.00 85.69 101 LEU A N 1
ATOM 804 C CA . LEU A 1 101 ? 1.553 -3.950 -4.772 1.00 85.69 101 LEU A CA 1
ATOM 805 C C . LEU A 1 101 ? 2.943 -4.168 -4.181 1.00 85.69 101 LEU A C 1
ATOM 807 O O . LEU A 1 101 ? 3.039 -4.821 -3.136 1.00 85.69 101 LEU A O 1
ATOM 811 N N . PRO A 1 102 ? 3.998 -3.636 -4.818 1.00 83.69 102 PRO A N 1
ATOM 812 C CA . PRO A 1 102 ? 5.332 -3.690 -4.254 1.00 83.69 102 PRO A CA 1
ATOM 813 C C . PRO A 1 102 ? 5.378 -3.113 -2.835 1.00 83.69 102 PRO A C 1
ATOM 815 O O . PRO A 1 102 ? 4.639 -2.199 -2.459 1.00 83.69 102 PRO A O 1
ATOM 818 N N . ILE A 1 103 ? 6.295 -3.638 -2.030 1.00 85.19 103 ILE A N 1
ATOM 819 C CA . ILE A 1 103 ? 6.630 -3.008 -0.754 1.00 85.19 103 ILE A CA 1
ATOM 820 C C . ILE A 1 103 ? 7.159 -1.585 -0.995 1.00 85.19 103 ILE A C 1
ATOM 822 O O . ILE A 1 103 ? 7.802 -1.308 -2.003 1.00 85.19 103 ILE A O 1
ATOM 826 N N . PHE A 1 104 ? 6.910 -0.691 -0.044 1.00 86.50 104 PHE A N 1
ATOM 827 C CA . PHE A 1 104 ? 7.166 0.752 -0.098 1.00 86.50 104 PHE A CA 1
ATOM 828 C C . PHE A 1 104 ? 6.300 1.557 -1.070 1.00 86.50 104 PHE A C 1
ATOM 830 O O . PHE A 1 104 ? 6.424 2.785 -1.089 1.00 86.50 104 PHE A O 1
ATOM 837 N N . THR A 1 105 ? 5.389 0.928 -1.818 1.00 86.38 105 THR A N 1
ATOM 838 C CA . THR A 1 105 ? 4.386 1.671 -2.584 1.00 86.38 105 THR A CA 1
ATOM 839 C C . THR A 1 105 ? 3.528 2.497 -1.631 1.00 86.38 105 THR A C 1
ATOM 841 O O . THR A 1 105 ? 3.024 1.989 -0.628 1.00 86.38 105 THR A O 1
ATOM 844 N N . LYS A 1 106 ? 3.363 3.785 -1.934 1.00 89.75 106 LYS A N 1
ATOM 845 C CA . LYS A 1 106 ? 2.434 4.658 -1.217 1.00 89.75 106 LYS A CA 1
ATOM 846 C C . LYS A 1 106 ? 1.100 4.644 -1.938 1.00 89.75 106 LYS A C 1
ATOM 848 O O . LYS A 1 106 ? 1.043 4.886 -3.140 1.00 89.75 106 LYS A O 1
ATOM 853 N N . VAL A 1 107 ? 0.037 4.379 -1.197 1.00 92.31 107 VAL A N 1
ATOM 854 C CA . VAL A 1 107 ? -1.323 4.428 -1.724 1.00 92.31 107 VAL A CA 1
ATOM 855 C C . VAL A 1 107 ? -2.176 5.314 -0.846 1.00 92.31 107 VAL A C 1
ATOM 857 O O . VAL A 1 107 ? -1.987 5.389 0.368 1.00 92.31 107 VAL A O 1
ATOM 860 N N . GLN A 1 108 ? -3.140 5.972 -1.462 1.00 94.44 108 GLN A N 1
ATOM 861 C CA . GLN A 1 108 ? -4.161 6.696 -0.742 1.00 94.44 108 GLN A CA 1
ATOM 862 C C . GLN A 1 108 ? -5.326 5.769 -0.466 1.00 94.44 108 GLN A C 1
ATOM 864 O O . GLN A 1 108 ? -5.998 5.303 -1.378 1.00 94.44 108 GLN A O 1
ATOM 869 N N . LEU A 1 109 ? -5.569 5.514 0.808 1.00 95.88 109 LEU A N 1
ATOM 870 C CA . LEU A 1 109 ? -6.664 4.697 1.280 1.00 95.88 109 LEU A CA 1
ATOM 871 C C . LEU A 1 109 ? -7.829 5.594 1.688 1.00 95.88 109 LEU A C 1
ATOM 873 O O . LEU A 1 109 ? -7.679 6.507 2.503 1.00 95.88 109 LEU A O 1
ATOM 877 N N . LYS A 1 110 ? -9.009 5.297 1.152 1.00 97.00 110 LYS A N 1
ATOM 878 C CA . LYS A 1 110 ? -10.251 5.995 1.463 1.00 97.00 110 LYS A CA 1
ATOM 879 C C . LYS A 1 110 ? -11.274 5.042 2.068 1.00 97.00 110 LYS A C 1
ATOM 881 O O . LYS A 1 110 ? -11.508 3.945 1.563 1.00 97.00 110 LYS A O 1
ATOM 886 N N . TYR A 1 111 ? -11.910 5.505 3.138 1.00 97.25 111 TYR A N 1
ATOM 887 C CA . TYR A 1 111 ? -13.018 4.843 3.817 1.00 97.25 111 TYR A CA 1
ATOM 888 C C . TYR A 1 111 ? -13.994 5.910 4.316 1.00 97.25 111 TYR A C 1
ATOM 890 O O . TYR A 1 111 ? -13.599 6.853 5.006 1.00 97.25 111 TYR A O 1
ATOM 898 N N . ASN A 1 112 ? -15.275 5.787 3.960 1.00 94.94 112 ASN A N 1
ATOM 899 C CA . ASN A 1 112 ? -16.283 6.825 4.198 1.00 94.94 112 ASN A CA 1
ATOM 900 C C . ASN A 1 112 ? -15.814 8.205 3.673 1.00 94.94 112 ASN A C 1
ATOM 902 O O . ASN A 1 112 ? -15.452 8.344 2.505 1.00 94.94 112 ASN A O 1
ATOM 906 N N . ASN A 1 113 ? -15.799 9.223 4.539 1.00 96.00 113 ASN A N 1
ATOM 907 C CA . ASN A 1 113 ? -15.336 10.583 4.233 1.00 96.00 113 ASN A CA 1
ATOM 908 C C . ASN A 1 113 ? -13.879 10.828 4.654 1.00 96.00 113 ASN A C 1
ATOM 910 O O . ASN A 1 113 ? -13.455 11.979 4.753 1.00 96.00 113 ASN A O 1
ATOM 914 N N . LYS A 1 114 ? -13.127 9.764 4.950 1.00 97.25 114 LYS A N 1
ATOM 915 C CA . LYS A 1 114 ? -11.739 9.847 5.389 1.00 97.25 114 LYS A CA 1
ATOM 916 C C . LYS A 1 114 ? -10.798 9.309 4.331 1.00 97.25 114 LYS A C 1
ATOM 918 O O . LYS A 1 114 ? -11.087 8.306 3.680 1.00 97.25 114 LYS A O 1
ATOM 923 N N . THR A 1 115 ? -9.655 9.968 4.236 1.00 96.00 115 THR A N 1
ATOM 924 C CA . THR A 1 115 ? -8.588 9.652 3.299 1.00 96.00 115 THR A CA 1
ATOM 925 C C . THR A 1 115 ? -7.263 9.745 4.038 1.00 96.00 115 THR A C 1
ATOM 927 O O . THR A 1 115 ? -7.014 10.743 4.714 1.00 96.00 115 THR A O 1
ATOM 930 N N . ILE A 1 116 ? -6.436 8.710 3.925 1.00 95.81 116 ILE A N 1
ATOM 931 C CA . ILE A 1 116 ? -5.105 8.645 4.531 1.00 95.81 116 ILE A CA 1
ATOM 932 C C . ILE A 1 116 ? -4.102 8.076 3.534 1.00 95.81 116 ILE A C 1
ATOM 934 O O . ILE A 1 116 ? -4.460 7.252 2.695 1.00 95.81 116 ILE A O 1
ATOM 938 N N . ASP A 1 117 ? -2.842 8.474 3.658 1.00 93.88 117 ASP A N 1
ATOM 939 C CA . ASP A 1 117 ? -1.754 7.858 2.905 1.00 93.88 117 ASP A CA 1
ATOM 940 C C . ASP A 1 117 ? -1.197 6.680 3.704 1.00 93.88 117 ASP A C 1
ATOM 942 O O . ASP A 1 117 ? -0.859 6.816 4.884 1.00 93.88 117 ASP A O 1
ATOM 946 N N . VAL A 1 118 ? -1.104 5.517 3.064 1.00 94.00 118 VAL A N 1
ATOM 947 C CA . VAL A 1 118 ? -0.585 4.290 3.671 1.00 94.00 118 VAL A CA 1
ATOM 948 C C . VAL A 1 118 ? 0.551 3.723 2.831 1.00 94.00 118 VAL A C 1
ATOM 950 O O . VAL A 1 118 ? 0.525 3.752 1.601 1.00 94.00 118 VAL A O 1
ATOM 953 N N . THR A 1 119 ? 1.568 3.201 3.508 1.00 92.69 119 THR A N 1
ATOM 954 C CA . THR A 1 119 ? 2.710 2.546 2.866 1.00 92.69 119 THR A CA 1
ATOM 955 C C . THR A 1 119 ? 2.496 1.038 2.849 1.00 92.69 119 THR A C 1
ATOM 957 O O . THR A 1 119 ? 2.280 0.429 3.898 1.00 92.69 119 THR A O 1
ATOM 960 N N . ILE A 1 120 ? 2.598 0.418 1.676 1.00 92.12 120 ILE A N 1
ATOM 961 C CA . ILE A 1 120 ? 2.558 -1.037 1.554 1.00 92.12 120 ILE A CA 1
ATOM 962 C C . ILE A 1 120 ? 3.838 -1.620 2.147 1.00 92.12 120 ILE A C 1
ATOM 964 O O . ILE A 1 120 ? 4.936 -1.247 1.749 1.00 92.12 120 ILE A O 1
ATOM 968 N N . ASN A 1 121 ? 3.732 -2.522 3.115 1.00 89.62 121 ASN A N 1
ATOM 969 C CA . ASN A 1 121 ? 4.900 -3.081 3.811 1.00 89.62 121 ASN A CA 1
ATOM 970 C C . ASN A 1 121 ? 4.904 -4.611 3.895 1.00 89.62 121 ASN A C 1
ATOM 972 O O . ASN A 1 121 ? 5.813 -5.191 4.489 1.00 89.62 121 ASN A O 1
ATOM 976 N N . GLY A 1 122 ? 3.905 -5.267 3.313 1.00 85.38 122 GLY A N 1
ATOM 977 C CA . GLY A 1 122 ? 3.779 -6.711 3.362 1.00 85.38 122 GLY A CA 1
ATOM 978 C C . GLY A 1 122 ? 2.615 -7.227 2.533 1.00 85.38 122 GLY A C 1
ATOM 979 O O . GLY A 1 122 ? 1.952 -6.477 1.814 1.00 85.38 122 GLY A O 1
ATOM 980 N N . PHE A 1 123 ? 2.368 -8.525 2.678 1.00 80.19 123 PHE A N 1
ATOM 981 C CA . PHE A 1 123 ? 1.328 -9.250 1.958 1.00 80.19 123 PHE A CA 1
ATOM 982 C C . PHE A 1 123 ? 0.216 -9.680 2.922 1.00 80.19 123 PHE A C 1
ATOM 984 O O . PHE A 1 123 ? 0.523 -10.126 4.031 1.00 80.19 123 PHE A O 1
ATOM 991 N N . PRO A 1 124 ? -1.063 -9.538 2.535 1.00 77.50 124 PRO A N 1
ATOM 992 C CA . PRO A 1 124 ? -2.184 -9.894 3.381 1.00 77.50 124 PRO A CA 1
ATOM 993 C C . PRO A 1 124 ? -2.239 -11.408 3.572 1.00 77.50 124 PRO A C 1
ATOM 995 O O . PRO A 1 124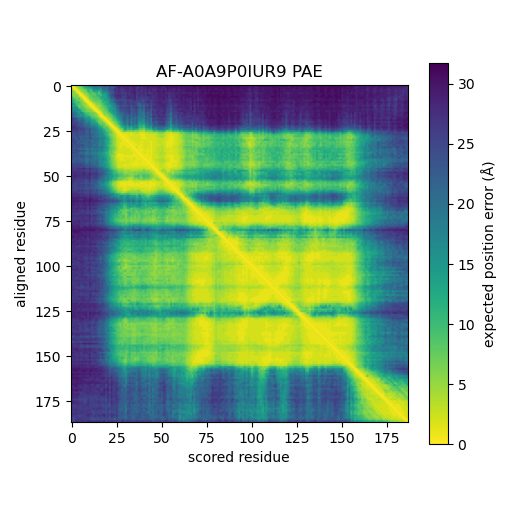 ? -1.923 -12.181 2.666 1.00 77.50 124 PRO A O 1
ATOM 998 N N . THR A 1 125 ? -2.704 -11.839 4.741 1.00 69.75 125 THR A N 1
ATOM 999 C CA . THR A 1 125 ? -2.909 -13.263 5.038 1.00 69.75 125 THR A CA 1
ATOM 1000 C C . THR A 1 125 ? -4.088 -13.861 4.265 1.00 69.75 125 THR A C 1
ATOM 1002 O O . THR A 1 125 ? -4.117 -15.068 4.038 1.00 6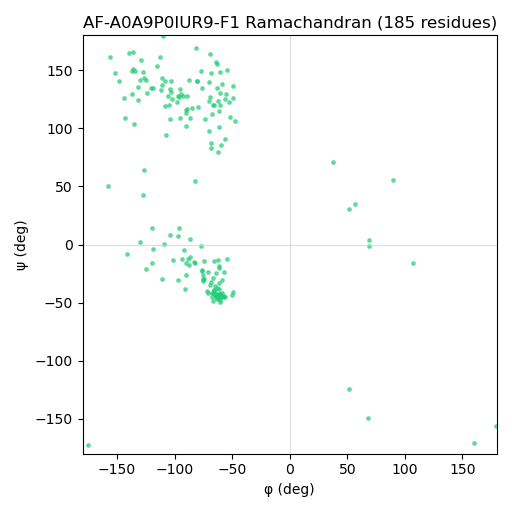9.75 125 THR A O 1
ATOM 1005 N N . GLU A 1 126 ? -5.047 -13.031 3.835 1.00 71.31 126 GLU A N 1
ATOM 1006 C CA . GLU A 1 126 ? -6.261 -13.437 3.109 1.00 71.31 126 GLU A CA 1
ATOM 1007 C C . GLU A 1 126 ? -6.442 -12.668 1.784 1.00 71.31 126 GLU A C 1
ATOM 1009 O O . GLU A 1 126 ? -7.415 -11.944 1.580 1.00 71.31 126 GLU A O 1
ATOM 1014 N N . SER A 1 127 ? -5.516 -12.853 0.838 1.00 65.69 127 SER A N 1
ATOM 1015 C CA . SER A 1 127 ? -5.487 -12.126 -0.447 1.00 65.69 127 SER A CA 1
ATOM 1016 C C . SER A 1 127 ? -6.746 -12.250 -1.315 1.00 65.69 127 SER A C 1
ATOM 1018 O O . SER A 1 127 ? -6.991 -11.397 -2.158 1.00 65.69 127 SER A O 1
ATOM 1020 N N . ASN A 1 128 ? -7.550 -13.304 -1.144 1.00 74.25 128 ASN A N 1
ATOM 1021 C CA . ASN A 1 128 ? -8.637 -13.617 -2.083 1.00 74.25 128 ASN A CA 1
ATOM 1022 C C . ASN A 1 128 ? -9.955 -12.891 -1.776 1.00 74.25 128 ASN A C 1
ATOM 1024 O O . ASN A 1 128 ? -10.885 -12.963 -2.575 1.00 74.25 128 ASN A O 1
ATOM 1028 N N . LYS A 1 129 ? -10.072 -12.245 -0.611 1.00 81.81 129 LYS A N 1
ATOM 1029 C CA . LYS A 1 129 ? -11.303 -11.552 -0.187 1.00 81.81 129 LYS A CA 1
ATOM 1030 C C . LYS A 1 129 ? -11.111 -10.064 0.042 1.00 81.81 129 LYS A C 1
ATOM 1032 O O . LYS A 1 129 ? -12.101 -9.344 0.150 1.00 81.81 129 LYS A O 1
ATOM 1037 N N . THR A 1 130 ? -9.866 -9.618 0.171 1.00 90.12 130 THR A N 1
ATOM 1038 C CA . THR A 1 130 ? -9.549 -8.254 0.580 1.00 90.12 130 THR A CA 1
ATOM 1039 C C . THR A 1 130 ? -8.514 -7.658 -0.340 1.00 90.12 130 THR A C 1
ATOM 1041 O O . THR A 1 130 ? -7.502 -8.299 -0.616 1.00 90.12 130 THR A O 1
ATOM 1044 N N . ILE A 1 131 ? -8.735 -6.412 -0.740 1.00 92.12 131 ILE A N 1
ATOM 1045 C CA . ILE A 1 131 ? -7.745 -5.650 -1.498 1.00 92.12 131 ILE A CA 1
ATOM 1046 C C . ILE A 1 131 ? -6.606 -5.193 -0.584 1.00 92.12 131 ILE A C 1
ATOM 1048 O O . ILE A 1 131 ? -5.461 -5.101 -1.008 1.00 92.12 131 ILE A O 1
ATOM 1052 N N . LEU A 1 132 ? -6.892 -4.971 0.703 1.00 93.25 132 LEU A N 1
ATOM 1053 C CA . LEU A 1 132 ? -5.921 -4.433 1.645 1.00 93.25 132 LEU A CA 1
ATOM 1054 C C . LEU A 1 132 ? -6.165 -4.970 3.060 1.00 93.25 132 LEU A C 1
ATOM 1056 O O . LEU A 1 132 ? -7.307 -5.072 3.504 1.00 93.25 132 LEU A O 1
ATOM 1060 N N . GLN A 1 133 ? -5.100 -5.277 3.792 1.00 94.00 1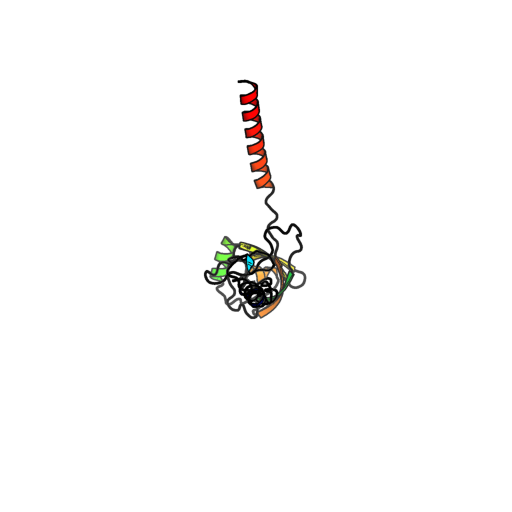33 GLN A N 1
ATOM 1061 C CA . GLN A 1 133 ? -5.161 -5.577 5.222 1.00 94.00 133 GLN A CA 1
ATOM 1062 C C . GLN A 1 133 ? -4.544 -4.413 6.004 1.00 94.00 133 GLN A C 1
ATOM 1064 O O . GLN A 1 133 ? -3.382 -4.064 5.799 1.00 94.00 133 GLN A O 1
ATOM 1069 N N . LEU A 1 134 ? -5.341 -3.782 6.863 1.00 93.94 134 LEU A N 1
ATOM 1070 C CA . LEU A 1 134 ? -4.992 -2.539 7.549 1.00 93.94 134 LEU A CA 1
ATOM 1071 C C . LEU A 1 134 ? -4.105 -2.797 8.768 1.00 93.94 134 LEU A C 1
ATOM 1073 O O . LEU A 1 134 ? -4.367 -3.728 9.534 1.00 93.94 134 LEU A O 1
ATOM 1077 N N . SER A 1 135 ? -3.114 -1.927 8.999 1.00 93.31 135 SER A N 1
ATOM 1078 C CA . SER A 1 135 ? -2.478 -1.841 10.317 1.00 93.31 135 SER A CA 1
ATOM 1079 C C . SER A 1 135 ? -3.441 -1.244 11.344 1.00 93.31 135 SER A C 1
ATOM 1081 O O . SER A 1 135 ? -4.440 -0.600 11.000 1.00 93.31 135 SER A O 1
ATOM 1083 N N . ARG A 1 136 ? -3.113 -1.406 12.628 1.00 92.62 136 ARG A N 1
ATOM 1084 C CA . ARG A 1 136 ? -3.855 -0.771 13.722 1.00 92.62 136 ARG A CA 1
ATOM 1085 C C . ARG A 1 136 ? -3.910 0.745 13.559 1.00 92.62 136 ARG A C 1
ATOM 1087 O O . ARG A 1 136 ? -4.964 1.344 13.733 1.00 92.62 136 ARG A O 1
ATOM 1094 N N . GLU A 1 137 ? -2.788 1.373 13.233 1.00 92.94 137 GLU A N 1
ATOM 1095 C CA . GLU A 1 137 ? -2.684 2.825 13.099 1.00 92.94 137 GLU A CA 1
ATOM 1096 C C . GLU A 1 137 ? -3.519 3.331 11.917 1.00 92.94 137 GLU A C 1
ATOM 1098 O O . GLU A 1 137 ? -4.205 4.343 12.054 1.00 92.94 137 GLU A O 1
ATOM 1103 N N . ALA A 1 138 ? -3.542 2.598 10.798 1.00 94.88 138 ALA A N 1
ATOM 1104 C CA . ALA A 1 138 ? -4.411 2.910 9.664 1.00 94.88 138 ALA A CA 1
ATOM 1105 C C . ALA A 1 138 ? -5.899 2.809 10.045 1.00 94.88 138 ALA A C 1
ATOM 1107 O O . ALA A 1 138 ? -6.670 3.731 9.774 1.00 94.88 138 ALA A O 1
ATOM 1108 N N . ALA A 1 139 ? -6.295 1.730 10.728 1.00 95.31 139 ALA A N 1
ATOM 1109 C CA . ALA A 1 139 ? -7.665 1.537 11.201 1.00 95.31 139 ALA A CA 1
ATOM 1110 C C . ALA A 1 139 ? -8.103 2.654 12.165 1.00 95.31 139 ALA A C 1
ATOM 1112 O O . ALA A 1 139 ? -9.172 3.237 11.987 1.00 95.31 139 ALA A O 1
ATOM 1113 N N . LEU A 1 140 ? -7.244 3.029 13.120 1.00 93.88 140 LEU A N 1
ATOM 1114 C CA . LEU A 1 140 ? -7.511 4.124 14.057 1.00 93.88 140 LEU A CA 1
ATOM 1115 C C . LEU A 1 140 ? -7.715 5.464 13.344 1.00 93.88 140 LEU A C 1
ATOM 1117 O O . LEU A 1 140 ? -8.638 6.198 13.688 1.00 93.88 140 LEU A O 1
ATOM 1121 N N . MET A 1 141 ? -6.904 5.787 12.332 1.00 95.75 141 MET A N 1
ATOM 1122 C CA . MET A 1 141 ? -7.094 7.031 11.575 1.00 95.75 141 MET A CA 1
ATOM 1123 C C . MET A 1 141 ? -8.398 7.043 10.768 1.00 95.75 141 MET A C 1
ATOM 1125 O O . MET A 1 141 ? -8.994 8.106 10.570 1.00 95.75 141 MET A O 1
ATOM 1129 N N . LEU A 1 142 ? -8.878 5.870 10.353 1.00 97.25 142 LEU A N 1
ATOM 1130 C CA . LEU A 1 142 ? -10.137 5.686 9.633 1.00 97.25 142 LEU A CA 1
ATOM 1131 C C . LEU A 1 142 ? -11.374 5.539 10.541 1.00 97.25 142 LEU A C 1
ATOM 1133 O O . LEU A 1 142 ? -12.468 5.336 10.021 1.00 97.25 142 LEU A O 1
ATOM 1137 N N . ASP A 1 143 ? -11.236 5.691 11.864 1.00 97.00 143 ASP A N 1
ATOM 1138 C CA . ASP A 1 143 ? -12.282 5.412 12.873 1.00 97.00 143 ASP A CA 1
ATOM 1139 C C . ASP A 1 143 ? -12.830 3.973 12.823 1.00 97.00 143 ASP A C 1
ATOM 1141 O O . ASP A 1 143 ? -14.009 3.721 13.077 1.00 97.00 143 ASP A O 1
ATOM 1145 N N . ILE A 1 144 ? -11.974 3.006 12.501 1.00 95.81 144 ILE A N 1
ATOM 1146 C CA . ILE A 1 144 ? -12.298 1.581 12.537 1.00 95.81 144 ILE A CA 1
ATOM 1147 C C . ILE A 1 144 ? -11.827 1.016 13.883 1.00 95.81 144 ILE A C 1
ATOM 1149 O O . ILE A 1 144 ? -10.629 0.912 14.145 1.00 95.81 144 ILE A O 1
ATOM 1153 N N . ALA A 1 145 ? -12.778 0.681 14.758 1.00 92.69 145 ALA A N 1
ATOM 1154 C CA . ALA A 1 145 ? -12.492 0.220 16.121 1.00 92.69 145 ALA A CA 1
ATOM 1155 C C . ALA A 1 145 ? -12.491 -1.310 16.276 1.00 92.69 145 ALA A C 1
ATOM 1157 O O . ALA A 1 145 ? -11.766 -1.840 17.126 1.00 92.69 145 ALA A O 1
ATOM 1158 N N . ASP A 1 146 ? -13.294 -1.994 15.463 1.00 94.62 146 ASP A N 1
ATOM 1159 C CA . ASP A 1 146 ? -13.623 -3.410 15.614 1.00 94.62 146 ASP A CA 1
ATOM 1160 C C . ASP A 1 146 ? -13.043 -4.253 14.478 1.00 94.62 146 ASP A C 1
ATOM 1162 O O . ASP A 1 146 ? -12.687 -3.739 13.422 1.00 94.62 146 ASP A O 1
ATOM 1166 N N . ASP A 1 147 ? -12.952 -5.561 14.698 1.00 93.88 147 ASP A N 1
ATOM 1167 C CA . ASP A 1 147 ? -12.508 -6.503 13.673 1.00 93.88 147 ASP A CA 1
ATOM 1168 C C . ASP A 1 147 ? -13.566 -6.646 12.580 1.00 93.88 147 ASP A C 1
ATOM 1170 O O . ASP A 1 147 ? -14.763 -6.754 12.864 1.00 93.88 147 ASP A O 1
ATOM 1174 N N . GLY A 1 148 ? -13.133 -6.727 11.323 1.00 94.31 148 GLY A N 1
ATOM 1175 C CA . GLY A 1 148 ? -14.060 -6.976 10.232 1.00 94.31 148 GLY A CA 1
ATOM 1176 C C . GLY A 1 148 ? -13.569 -6.585 8.850 1.00 94.31 148 GLY A C 1
ATOM 1177 O O . GLY A 1 148 ? -12.404 -6.254 8.622 1.00 94.31 148 GLY A O 1
ATOM 1178 N N . TYR A 1 149 ? -14.521 -6.647 7.923 1.00 95.75 149 TYR A N 1
ATOM 1179 C CA . TYR A 1 149 ? -14.356 -6.274 6.527 1.00 95.75 149 TYR A CA 1
ATOM 1180 C C . TYR A 1 149 ? -15.054 -4.940 6.278 1.00 95.75 149 TYR A C 1
ATOM 1182 O O . TYR A 1 149 ? -16.240 -4.793 6.580 1.00 95.75 149 TYR A O 1
ATOM 1190 N N . TYR A 1 150 ? -14.329 -3.990 5.697 1.00 96.19 150 TYR A N 1
ATOM 1191 C CA . TYR A 1 150 ? -14.781 -2.618 5.493 1.00 96.19 150 TYR A CA 1
ATOM 1192 C C . TYR A 1 150 ? -14.702 -2.248 4.012 1.00 96.19 150 TYR A C 1
ATOM 1194 O O . TYR A 1 150 ? -13.655 -2.465 3.405 1.00 96.19 150 TYR A O 1
ATOM 1202 N N . PRO A 1 151 ? -15.763 -1.690 3.407 1.00 97.00 151 PRO A N 1
ATOM 1203 C CA . PRO A 1 151 ? -15.705 -1.234 2.023 1.00 97.00 151 PRO A CA 1
ATOM 1204 C C . PRO A 1 151 ? -14.745 -0.052 1.916 1.00 97.00 151 PRO A C 1
ATOM 1206 O O . PRO A 1 151 ? -14.957 0.970 2.556 1.00 97.00 151 PRO A O 1
ATOM 1209 N N . CYS A 1 152 ? -13.696 -0.176 1.119 1.00 96.81 152 CYS A N 1
ATOM 1210 C CA . CYS A 1 152 ? -12.662 0.840 0.989 1.00 96.81 152 CYS A CA 1
ATOM 1211 C C . CYS A 1 152 ? -12.225 0.981 -0.468 1.00 96.81 152 CYS A C 1
ATOM 1213 O O . CYS A 1 152 ? -12.490 0.108 -1.297 1.00 96.81 152 CYS A O 1
ATOM 1215 N N . SER A 1 153 ? -11.533 2.076 -0.770 1.00 95.88 153 SER A N 1
ATOM 1216 C CA . SER A 1 153 ? -10.881 2.254 -2.063 1.00 95.88 153 SER A CA 1
ATOM 1217 C C . SER A 1 153 ? -9.430 2.671 -1.887 1.00 95.88 153 SER A C 1
ATOM 1219 O O . SER A 1 153 ? -9.134 3.496 -1.020 1.00 95.88 153 SER A O 1
ATOM 1221 N N . ILE A 1 154 ? -8.543 2.151 -2.728 1.00 94.25 154 ILE A N 1
ATOM 1222 C CA . ILE A 1 154 ? -7.143 2.568 -2.785 1.00 94.25 154 ILE A CA 1
ATOM 1223 C C . ILE A 1 154 ? -6.864 3.289 -4.101 1.00 94.25 154 ILE A C 1
ATOM 1225 O O . ILE A 1 154 ? -7.262 2.819 -5.160 1.00 94.25 154 ILE A O 1
ATOM 1229 N N . GLY A 1 155 ? -6.195 4.434 -4.032 1.00 90.94 155 GLY A N 1
ATOM 1230 C CA . GLY A 1 155 ? -5.611 5.122 -5.176 1.00 90.94 155 GLY A CA 1
ATOM 1231 C C . GLY A 1 155 ? -4.104 4.918 -5.166 1.00 90.94 155 GLY A C 1
ATOM 1232 O O . GLY A 1 155 ? -3.441 5.297 -4.199 1.00 90.94 155 GLY A O 1
ATOM 1233 N N . VAL A 1 156 ? -3.553 4.310 -6.215 1.00 82.81 156 VAL A N 1
ATOM 1234 C CA . VAL A 1 156 ? -2.097 4.187 -6.360 1.00 82.81 156 VAL A CA 1
ATOM 1235 C C . VAL A 1 156 ? -1.575 5.468 -6.995 1.00 82.81 156 VAL A C 1
ATOM 1237 O O . VAL A 1 156 ? -1.952 5.803 -8.117 1.00 82.81 156 VAL A O 1
ATOM 1240 N N . TYR A 1 157 ? -0.724 6.190 -6.268 1.00 71.19 157 TYR A N 1
ATOM 1241 C CA . TYR A 1 157 ? 0.021 7.311 -6.823 1.00 71.19 157 TYR A CA 1
ATOM 1242 C C . TYR A 1 157 ? 1.417 6.823 -7.184 1.00 71.19 157 TYR A C 1
ATOM 1244 O O . TYR A 1 157 ? 2.147 6.338 -6.316 1.00 71.19 157 TYR A O 1
ATOM 1252 N N . GLU A 1 158 ? 1.815 6.974 -8.445 1.00 63.12 158 GLU A N 1
ATOM 1253 C CA . GLU A 1 158 ? 3.243 6.968 -8.741 1.00 63.12 158 GLU A CA 1
ATOM 1254 C C . GLU A 1 158 ? 3.875 8.169 -8.025 1.00 63.12 158 GLU A C 1
ATOM 1256 O O . GLU A 1 158 ? 3.285 9.256 -8.016 1.00 63.12 158 GLU A O 1
ATOM 1261 N N . PRO A 1 159 ? 5.028 7.992 -7.353 1.00 55.69 159 PRO A N 1
ATOM 1262 C CA . PRO A 1 159 ? 5.685 9.103 -6.687 1.00 55.69 159 PRO A CA 1
ATOM 1263 C C . PRO A 1 159 ? 5.943 10.203 -7.715 1.00 55.69 159 PRO A C 1
ATOM 1265 O O . PRO A 1 159 ? 6.582 9.945 -8.736 1.00 55.69 159 PRO A O 1
ATOM 1268 N N . GLU A 1 160 ? 5.467 11.425 -7.442 1.00 54.59 160 GLU A N 1
ATOM 1269 C CA . GLU A 1 160 ? 5.862 12.584 -8.240 1.00 54.59 160 GLU A CA 1
ATOM 1270 C C . GLU A 1 160 ? 7.394 12.575 -8.340 1.00 54.59 160 GLU A C 1
ATOM 1272 O O . GLU A 1 160 ? 8.069 12.460 -7.305 1.00 54.59 160 GLU A O 1
ATOM 1277 N N . PRO A 1 161 ? 7.969 12.629 -9.553 1.00 54.66 161 PRO A N 1
ATOM 1278 C CA . PRO A 1 161 ? 9.411 12.581 -9.697 1.00 54.66 161 PRO A CA 1
ATOM 1279 C C . PRO A 1 161 ? 10.023 13.704 -8.860 1.00 54.66 161 PRO A C 1
ATOM 1281 O O . PRO A 1 161 ? 9.604 14.857 -8.948 1.00 54.66 161 PRO A O 1
ATOM 1284 N N . ASP A 1 162 ? 11.014 13.374 -8.027 1.00 56.06 162 ASP A N 1
ATOM 1285 C CA . ASP A 1 162 ? 11.684 14.360 -7.182 1.00 56.06 162 ASP A CA 1
ATOM 1286 C C . ASP A 1 162 ? 12.509 15.324 -8.052 1.00 56.06 162 ASP A C 1
ATOM 1288 O O . ASP A 1 162 ? 13.711 15.157 -8.305 1.00 56.06 162 ASP A O 1
ATOM 1292 N N . TYR A 1 163 ? 11.835 16.375 -8.516 1.00 62.34 163 TYR A N 1
ATOM 1293 C CA . TYR A 1 163 ? 12.416 17.432 -9.326 1.00 62.34 163 TYR A CA 1
ATOM 1294 C C . TYR A 1 163 ? 13.529 18.183 -8.583 1.00 62.34 163 TYR A C 1
ATOM 1296 O O . TYR A 1 163 ? 14.368 18.809 -9.231 1.00 62.34 163 TYR A O 1
ATOM 1304 N N . VAL A 1 164 ? 13.591 18.126 -7.246 1.00 63.91 164 VAL A N 1
ATOM 1305 C CA . VAL A 1 164 ? 14.653 18.777 -6.463 1.00 63.91 164 VAL A CA 1
ATOM 1306 C C . VAL A 1 164 ? 15.977 18.044 -6.658 1.00 63.91 164 VAL A C 1
ATOM 1308 O O . VAL A 1 164 ? 17.014 18.684 -6.868 1.00 63.91 164 VAL A O 1
ATOM 1311 N N . SER A 1 165 ? 15.946 16.712 -6.660 1.00 56.00 165 SER A N 1
ATOM 1312 C CA . SER A 1 165 ? 17.115 15.876 -6.941 1.00 56.00 165 SER A CA 1
ATOM 1313 C C . SER A 1 165 ? 17.574 16.010 -8.399 1.00 56.00 165 SER A C 1
ATOM 1315 O O . SER A 1 165 ? 18.765 16.212 -8.654 1.00 56.00 165 SER A O 1
ATOM 1317 N N . LEU A 1 166 ? 16.638 16.039 -9.355 1.00 59.34 166 LEU A N 1
ATOM 1318 C CA . LEU A 1 166 ? 16.937 16.308 -10.770 1.00 59.34 166 LEU A CA 1
ATOM 1319 C C . LEU A 1 166 ? 17.548 17.701 -10.981 1.00 59.34 166 LEU A C 1
ATOM 1321 O O . LEU A 1 166 ? 18.556 17.846 -11.675 1.00 59.34 166 LEU A O 1
ATOM 1325 N N . LYS A 1 167 ? 17.006 18.735 -10.329 1.00 62.94 167 LYS A N 1
ATOM 1326 C CA . LYS A 1 167 ? 17.518 20.110 -10.423 1.00 62.94 167 LYS A CA 1
ATOM 1327 C C . LYS A 1 167 ? 18.944 20.231 -9.887 1.00 62.94 167 LYS A C 1
ATOM 1329 O O . LYS A 1 167 ? 19.748 20.954 -10.476 1.00 62.94 167 LYS A O 1
ATOM 1334 N N . LYS A 1 168 ? 19.297 19.509 -8.816 1.00 65.38 168 LYS A N 1
ATOM 1335 C CA . LYS A 1 168 ? 20.681 19.457 -8.312 1.00 65.38 168 LYS A CA 1
ATOM 1336 C C . LYS A 1 168 ? 21.637 18.851 -9.340 1.00 65.38 168 LYS A C 1
ATOM 1338 O O . LYS A 1 168 ? 22.679 19.451 -9.595 1.00 65.38 168 LYS A O 1
ATOM 1343 N N . ILE A 1 169 ? 21.268 17.733 -9.968 1.00 68.19 169 ILE A N 1
ATOM 1344 C CA . ILE A 1 169 ? 22.088 17.084 -11.004 1.00 68.19 169 ILE A CA 1
ATOM 1345 C C . ILE A 1 169 ? 22.301 18.033 -12.186 1.00 68.19 169 ILE A C 1
ATOM 1347 O O . ILE A 1 169 ? 23.445 18.285 -12.555 1.00 68.19 169 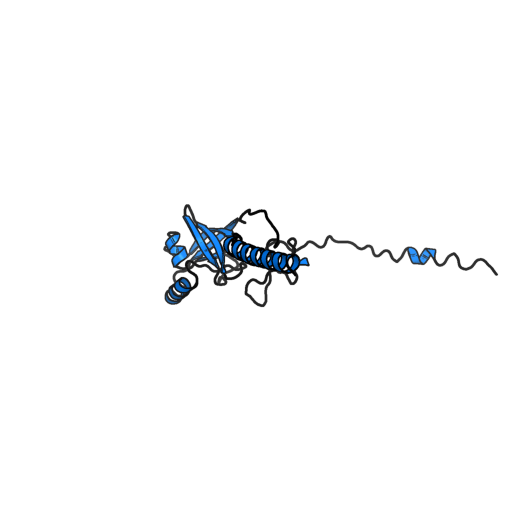ILE A O 1
ATOM 1351 N N . VAL A 1 170 ? 21.225 18.644 -12.698 1.00 70.56 170 VAL A N 1
ATOM 1352 C CA . VAL A 1 170 ? 21.290 19.596 -13.820 1.00 70.56 170 VAL A CA 1
ATOM 1353 C C . VAL A 1 170 ? 22.197 20.786 -13.498 1.00 70.56 170 VAL A C 1
ATOM 1355 O O . VAL A 1 170 ? 23.005 21.193 -14.335 1.00 70.56 170 VAL A O 1
ATOM 1358 N N . THR A 1 171 ? 22.116 21.322 -12.277 1.00 68.56 171 THR A N 1
ATOM 1359 C CA . THR A 1 171 ? 22.926 22.477 -11.853 1.00 68.56 171 THR A CA 1
ATOM 1360 C C . THR A 1 171 ? 24.416 22.124 -11.789 1.00 68.56 171 THR A C 1
ATOM 1362 O O . THR A 1 171 ? 25.257 22.897 -12.250 1.00 68.56 171 THR A O 1
ATOM 1365 N N . VAL A 1 172 ? 24.752 20.937 -11.275 1.00 70.69 172 VAL A N 1
ATOM 1366 C CA . VAL A 1 172 ? 26.138 20.451 -11.203 1.00 70.69 172 VAL A CA 1
ATOM 1367 C C . VAL A 1 172 ? 26.697 20.181 -12.603 1.00 70.69 172 VAL A C 1
ATOM 1369 O O . VAL A 1 172 ? 27.798 20.633 -12.915 1.00 70.69 172 VAL A O 1
ATOM 1372 N N . THR A 1 173 ? 25.933 19.523 -13.481 1.00 69.44 173 THR A N 1
ATOM 1373 C CA . THR A 1 173 ? 26.371 19.253 -14.860 1.00 69.44 173 THR A CA 1
ATOM 1374 C C . THR A 1 173 ? 26.527 20.528 -15.686 1.00 69.44 173 THR A C 1
ATOM 1376 O O . THR A 1 173 ? 27.497 20.656 -16.429 1.00 69.44 173 THR A O 1
ATOM 1379 N N . ALA A 1 174 ? 25.634 21.511 -15.523 1.00 71.25 174 ALA A N 1
ATOM 1380 C CA . ALA A 1 174 ? 25.739 22.793 -16.216 1.00 71.25 174 ALA A CA 1
ATOM 1381 C C . ALA A 1 174 ? 26.981 23.579 -15.768 1.00 71.25 174 ALA A C 1
ATOM 1383 O O . ALA A 1 174 ? 27.702 24.119 -16.604 1.00 71.25 174 ALA A O 1
ATOM 1384 N N . SER A 1 175 ? 27.278 23.590 -14.463 1.00 74.56 175 SER A N 1
ATOM 1385 C CA . SER A 1 175 ? 28.484 24.229 -13.926 1.00 74.56 175 SER A CA 1
ATOM 1386 C C . SER A 1 175 ? 29.763 23.583 -14.467 1.00 74.56 175 SER A C 1
ATOM 1388 O O . SER A 1 175 ? 30.675 24.295 -14.886 1.00 74.56 175 SER A O 1
ATOM 1390 N N . PHE A 1 176 ? 29.811 22.250 -14.540 1.00 76.44 176 PHE A N 1
ATOM 1391 C CA . PHE A 1 176 ? 30.958 21.529 -15.089 1.00 76.44 176 PHE A CA 1
ATOM 1392 C C . PHE A 1 176 ? 31.172 21.823 -16.584 1.00 76.44 176 PHE A C 1
ATOM 1394 O O . PHE A 1 176 ? 32.292 22.123 -16.997 1.00 76.44 176 PHE A O 1
ATOM 1401 N N . CYS A 1 177 ? 30.103 21.828 -17.389 1.00 76.31 177 CYS A N 1
ATOM 1402 C CA . CYS A 1 177 ? 30.181 22.164 -18.815 1.00 76.31 177 CYS A CA 1
ATOM 1403 C C . CYS A 1 177 ? 30.684 23.593 -19.061 1.00 76.31 177 CYS A C 1
ATOM 1405 O O . CYS A 1 177 ? 31.477 23.805 -19.976 1.00 76.31 177 CYS A O 1
ATOM 1407 N N . VAL A 1 178 ? 30.275 24.565 -18.238 1.00 82.12 178 VAL A N 1
ATOM 1408 C CA . VAL A 1 178 ? 30.765 25.951 -18.333 1.00 82.12 178 VAL A CA 1
ATOM 1409 C C . VAL A 1 178 ? 32.265 26.027 -18.046 1.00 82.12 178 VAL A C 1
ATOM 1411 O O . VAL A 1 178 ? 32.990 26.694 -18.778 1.00 82.12 178 VAL A O 1
ATOM 1414 N N . VAL A 1 179 ? 32.753 25.316 -17.025 1.00 78.56 179 VAL A N 1
ATOM 1415 C CA . VAL A 1 179 ? 34.188 25.285 -16.694 1.00 78.56 179 VAL A CA 1
ATOM 1416 C C . VAL A 1 179 ? 35.003 24.648 -17.822 1.00 78.56 179 VAL A C 1
ATOM 1418 O O . VAL A 1 179 ? 36.022 25.204 -18.221 1.00 78.56 179 VAL A O 1
ATOM 1421 N N . VAL A 1 180 ? 34.544 23.524 -18.380 1.00 79.31 180 VAL A N 1
ATOM 1422 C CA . VAL A 1 180 ? 35.217 22.858 -19.508 1.00 79.31 180 VAL A CA 1
ATOM 1423 C C . VAL A 1 180 ? 35.243 23.751 -20.750 1.00 79.31 180 VAL A C 1
ATOM 1425 O O . VAL A 1 180 ? 36.289 23.875 -21.383 1.00 79.31 180 VAL A O 1
ATOM 1428 N N . LEU A 1 181 ? 34.131 24.418 -21.073 1.00 78.81 181 LEU A N 1
ATOM 1429 C CA . LEU A 1 181 ? 34.068 25.372 -22.183 1.00 78.81 181 LEU A CA 1
ATOM 1430 C C . LEU A 1 181 ? 35.057 26.524 -21.998 1.00 78.81 181 LEU A C 1
ATOM 1432 O O . LEU A 1 181 ? 35.774 26.842 -22.941 1.00 78.81 181 LEU A O 1
ATOM 1436 N N . LEU A 1 182 ? 35.142 27.096 -20.792 1.00 81.69 182 LEU A N 1
ATOM 1437 C CA . LEU A 1 182 ? 36.105 28.154 -20.485 1.00 81.69 182 LEU A CA 1
ATOM 1438 C C . LEU A 1 182 ? 37.546 27.669 -20.682 1.00 81.69 182 LEU A C 1
ATOM 1440 O O . LEU A 1 182 ? 38.319 28.331 -21.369 1.00 81.69 182 LEU A O 1
ATOM 1444 N N . ILE A 1 183 ? 37.896 26.495 -20.152 1.00 80.00 183 ILE A N 1
ATOM 1445 C CA . ILE A 1 183 ? 39.235 25.910 -20.319 1.00 80.00 183 ILE A CA 1
ATOM 1446 C C . ILE A 1 183 ? 39.570 25.734 -21.806 1.00 80.00 183 ILE A C 1
ATOM 1448 O O . ILE A 1 183 ? 40.650 26.134 -22.220 1.00 80.00 183 ILE A O 1
ATOM 1452 N N . ILE A 1 184 ? 38.644 25.208 -22.614 1.00 79.88 184 ILE A N 1
ATOM 1453 C CA . ILE A 1 184 ? 38.849 25.019 -24.060 1.00 79.88 184 ILE A CA 1
ATOM 1454 C C . ILE A 1 184 ? 39.002 26.355 -24.799 1.00 79.88 184 ILE A C 1
ATOM 1456 O O . ILE A 1 184 ? 39.768 26.432 -25.748 1.00 79.88 184 ILE A O 1
ATOM 1460 N N . THR A 1 185 ? 38.286 27.409 -24.399 1.00 78.38 185 THR A N 1
ATOM 1461 C CA . THR A 1 185 ? 38.387 28.720 -25.068 1.00 78.38 185 THR A CA 1
ATOM 1462 C C . THR A 1 185 ? 39.645 29.518 -24.724 1.00 78.38 185 THR A C 1
ATOM 1464 O O . THR A 1 185 ? 39.989 30.429 -25.474 1.00 78.38 185 THR A O 1
ATOM 1467 N N . PHE A 1 186 ? 40.297 29.231 -23.593 1.00 73.62 186 PHE A N 1
ATOM 1468 C CA . PHE A 1 186 ? 41.458 29.985 -23.099 1.00 73.62 186 PHE A CA 1
ATOM 1469 C C . PHE A 1 186 ? 42.793 29.218 -23.190 1.00 73.62 186 PHE A C 1
ATOM 1471 O O . PHE A 1 186 ? 43.823 29.770 -22.799 1.00 73.62 186 PHE A O 1
ATOM 1478 N N . LEU A 1 187 ? 42.781 27.982 -23.701 1.00 61.38 187 LEU A N 1
ATOM 1479 C CA . LEU A 1 187 ? 43.956 27.192 -24.101 1.00 61.38 187 LEU A CA 1
ATOM 1480 C C . LEU A 1 187 ? 44.157 27.266 -25.617 1.00 61.38 187 LEU A C 1
ATOM 1482 O O . LEU A 1 187 ? 45.336 27.315 -26.030 1.00 61.38 187 LEU A O 1
#

Radius of gyration: 27.63 Å; Cα contacts (8 Å, |Δi|>4): 292; chains: 1; bounding box: 60×64×94 Å

Secondary structure (DSSP, 8-state):
--SSSSSTTTTTSSS-----------PBPTT-EESSGGGBTTS-EEE-S-TT-EEE---TT------EEEEEEEEE-TTS-HHHHHHHHHHHSSEEEESSSPTT-EEEEEETTEEEEEEEEE-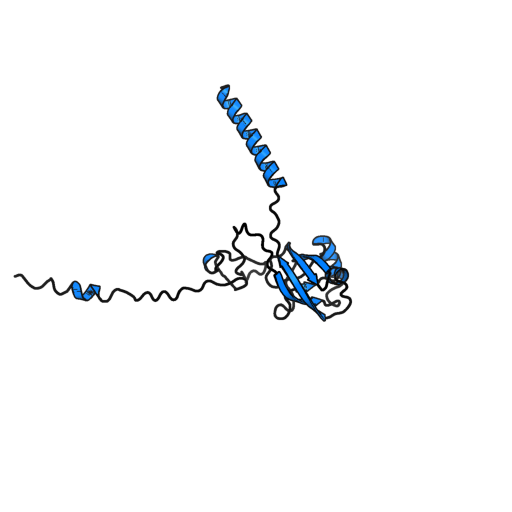-TTTTT-SEEE-HHHHHHTT--SSEEEEEEEEEPPPPP-HHHHHHHHHHHHHHHHHHHHHHHH-

Mean predicted aligned error: 13.96 Å

InterPro domains:
  IPR009009 RlpA-like protein, double-psi beta-barrel domain [PF03330] (80-152)
  IPR036908 RlpA-like domain superfamily [G3DSA:2.40.40.10] (72-157)

pLDDT: mean 78.39, std 15.73, range [44.75, 97.25]

Sequence (187 aa):
MEKSFVVSIVLFAVFIIPEISCEEAKCLEFKELCFEDKECCSDNCEFTGNPRNSYCMEPKNTTLYDPKIEEGLCLYNKSFHEDQSHATYERFGINAAHAILPIFTKVQLKYNNKTIDVTINGFPTESNKTILQLSREAALMLDIADDGYYPCSIGVYEPEPDYVSLKKIVTVTASFCVVVLLIITFL

Nearest PDB structures (foldseek):
  4avr-assembly1_B  TM=7.891E-01  e=5.207E-04  Pseudomonas aeruginosa PAO1
  4jjo-assembly1_A  TM=6.867E-01  e=1.691E-02  Clavibacter michiganensis
  4l48-assembly2_C  TM=6.675E-01  e=1.187E-02  Clavibacter michiganensis subsp. michiganensis NCPPB 382
  4fer-assembly1_A  TM=6.295E-01  e=1.503E-02  Bacillus subtilis subsp. subtilis str. 168
  1zc1-assembly1_A  TM=5.836E-01  e=3.433E-02  Saccharomyces cerevisiae